Protein AF-A0A962D726-F1 (afdb_monomer)

Structure (mmCIF, N/CA/C/O backbone):
data_AF-A0A962D726-F1
#
_entry.id   AF-A0A962D726-F1
#
loop_
_atom_site.group_PDB
_atom_site.id
_atom_site.type_symbol
_atom_site.label_atom_id
_atom_site.label_alt_id
_atom_site.label_comp_id
_atom_site.label_asym_id
_atom_site.label_entity_id
_atom_site.label_seq_id
_atom_site.pdbx_PDB_ins_code
_atom_site.Cartn_x
_atom_site.Cartn_y
_atom_site.Cartn_z
_atom_site.occupancy
_atom_site.B_iso_or_equiv
_atom_site.auth_seq_id
_atom_site.auth_comp_id
_atom_site.auth_asym_id
_atom_site.auth_atom_id
_atom_site.pdbx_PDB_model_num
ATOM 1 N N . MET A 1 1 ? -28.526 16.053 9.836 1.00 39.69 1 MET A N 1
ATOM 2 C CA . MET A 1 1 ? -27.094 16.387 9.979 1.00 39.69 1 MET A CA 1
ATOM 3 C C . MET A 1 1 ? -26.374 15.656 8.864 1.00 39.69 1 MET A C 1
ATOM 5 O O . MET A 1 1 ? -26.471 14.440 8.802 1.00 39.69 1 MET A O 1
ATOM 9 N N . ALA A 1 2 ? -25.841 16.401 7.898 1.00 32.34 2 ALA A N 1
ATOM 10 C CA . ALA A 1 2 ? -25.295 15.848 6.665 1.00 32.34 2 ALA A CA 1
ATOM 11 C C . ALA A 1 2 ? -23.917 15.231 6.938 1.00 32.34 2 ALA A C 1
ATOM 13 O O . ALA A 1 2 ? -22.981 15.945 7.283 1.00 32.34 2 ALA A O 1
ATOM 14 N N . SER A 1 3 ? -23.826 13.908 6.816 1.00 31.48 3 SER A N 1
ATOM 15 C CA . SER A 1 3 ? -22.562 13.178 6.779 1.00 31.48 3 SER A CA 1
ATOM 16 C C . SER A 1 3 ? -21.929 13.398 5.406 1.00 31.48 3 SER A C 1
ATOM 18 O O . SER A 1 3 ? -22.431 12.913 4.392 1.00 31.48 3 SER A O 1
ATOM 20 N N . SER A 1 4 ? -20.866 14.196 5.358 1.00 29.17 4 SER A N 1
ATOM 21 C CA . SER A 1 4 ? -19.990 14.279 4.197 1.00 29.17 4 SER A CA 1
ATOM 22 C C . SER A 1 4 ? -19.092 13.041 4.182 1.00 29.17 4 SER A C 1
ATOM 24 O O . SER A 1 4 ? -18.120 12.977 4.935 1.00 29.17 4 SER A O 1
ATOM 26 N N . ASN A 1 5 ? -19.418 12.073 3.323 1.00 36.38 5 ASN A N 1
ATOM 27 C CA . ASN A 1 5 ? -18.516 10.990 2.935 1.00 36.38 5 ASN A CA 1
ATOM 28 C C . ASN A 1 5 ? -17.284 11.590 2.246 1.00 36.38 5 ASN A C 1
ATOM 30 O O . ASN A 1 5 ? -17.283 11.822 1.038 1.00 36.38 5 ASN A O 1
ATOM 34 N N . ALA A 1 6 ? -16.231 11.851 3.015 1.00 32.69 6 ALA A N 1
ATOM 35 C CA . ALA A 1 6 ? -14.897 12.067 2.481 1.00 32.69 6 ALA A CA 1
ATOM 36 C C . ALA A 1 6 ? -14.263 10.693 2.245 1.00 32.69 6 ALA A C 1
ATOM 38 O O . ALA A 1 6 ? -13.385 10.265 2.988 1.00 32.69 6 ALA A O 1
ATOM 39 N N . GLY A 1 7 ? -14.736 9.985 1.214 1.00 31.14 7 GLY A N 1
ATOM 40 C CA . GLY A 1 7 ? -13.926 8.936 0.612 1.00 31.14 7 GLY A CA 1
ATOM 41 C C . GLY A 1 7 ? -12.629 9.606 0.183 1.00 31.14 7 GLY A C 1
ATOM 42 O O . GLY A 1 7 ? -12.658 10.484 -0.685 1.00 31.14 7 GLY A O 1
ATOM 43 N N . LEU A 1 8 ? -11.525 9.271 0.850 1.00 33.16 8 LEU A N 1
ATOM 44 C CA . LEU A 1 8 ? -10.186 9.739 0.513 1.00 33.16 8 LEU A CA 1
ATOM 45 C C . LEU A 1 8 ? -9.806 9.152 -0.848 1.00 33.16 8 LEU A C 1
ATOM 47 O O . LEU A 1 8 ? -9.056 8.192 -0.982 1.00 33.16 8 LEU A O 1
ATOM 51 N N . THR A 1 9 ? -10.388 9.745 -1.883 1.00 33.31 9 THR A N 1
ATOM 52 C CA . THR A 1 9 ? -10.051 9.518 -3.275 1.00 33.31 9 THR A CA 1
ATOM 53 C C . THR A 1 9 ? -8.753 10.282 -3.480 1.00 33.31 9 THR A C 1
ATOM 55 O O . THR A 1 9 ? -8.756 11.434 -3.908 1.00 33.31 9 THR A O 1
ATOM 58 N N . TYR A 1 10 ? -7.631 9.679 -3.082 1.00 39.19 10 TYR A N 1
ATOM 59 C CA . TYR A 1 10 ? -6.300 10.183 -3.404 1.00 39.19 10 TYR A CA 1
ATOM 60 C C . TYR A 1 10 ? -6.065 9.970 -4.902 1.00 39.19 10 TYR A C 1
ATOM 62 O O . TYR A 1 10 ? -5.364 9.059 -5.337 1.00 39.19 10 TYR A O 1
ATOM 70 N N . ALA A 1 11 ? -6.722 10.800 -5.709 1.00 31.67 11 ALA A N 1
ATOM 71 C CA . ALA A 1 11 ? -6.490 10.899 -7.134 1.00 31.67 11 ALA A CA 1
ATOM 72 C C . ALA A 1 11 ? -5.111 11.538 -7.338 1.00 31.67 11 ALA A C 1
ATOM 74 O O . ALA A 1 11 ? -4.969 12.759 -7.372 1.00 31.67 11 ALA A O 1
ATOM 75 N N . LEU A 1 12 ? -4.079 10.700 -7.440 1.00 42.34 12 LEU A N 1
ATOM 76 C CA . LEU A 1 12 ? -2.808 11.117 -8.021 1.00 42.34 12 LEU A CA 1
ATOM 77 C C . LEU A 1 12 ? -3.092 11.601 -9.458 1.00 42.34 12 LEU A C 1
ATOM 79 O O . LEU A 1 12 ? -3.741 10.876 -10.219 1.00 42.34 12 LEU A O 1
ATOM 83 N N . PRO A 1 13 ? -2.668 12.816 -9.847 1.00 38.84 13 PRO A N 1
ATOM 84 C CA . PRO A 1 13 ? -2.899 13.335 -11.188 1.00 38.84 13 PRO A CA 1
ATOM 85 C C . PRO A 1 13 ? -2.003 12.586 -12.182 1.00 38.84 13 PRO A C 1
ATOM 87 O O . PRO A 1 13 ? -0.838 12.918 -12.383 1.00 38.84 13 PRO A O 1
ATOM 90 N N . TRP A 1 14 ? -2.545 11.538 -12.798 1.00 50.75 14 TRP A N 1
ATOM 91 C CA . TRP A 1 14 ? -1.906 10.824 -13.899 1.00 50.75 14 TRP A CA 1
ATOM 92 C C . TRP A 1 14 ? -1.949 11.679 -15.167 1.00 50.75 14 TRP A C 1
ATOM 94 O O . TRP A 1 14 ? -3.021 11.859 -15.737 1.00 50.75 14 TRP A O 1
ATOM 104 N N . LEU A 1 15 ? -0.800 12.174 -15.636 1.00 40.38 15 LEU A N 1
ATOM 105 C CA . LEU A 1 15 ? -0.608 12.601 -17.029 1.00 40.38 15 LEU A CA 1
ATOM 106 C C . LEU A 1 15 ? 0.888 12.680 -17.367 1.00 40.38 15 LEU A C 1
ATOM 108 O O . LEU A 1 15 ? 1.505 13.738 -17.315 1.00 40.38 15 LEU A O 1
ATOM 112 N N . LEU A 1 16 ? 1.466 11.547 -17.763 1.00 41.88 16 LEU A N 1
ATOM 113 C CA . LEU A 1 16 ? 2.656 11.525 -18.613 1.00 41.88 16 LEU A CA 1
ATOM 114 C C . LEU A 1 16 ? 2.417 10.493 -19.715 1.00 41.88 16 LEU A C 1
ATOM 116 O O . LEU A 1 16 ? 2.560 9.289 -19.512 1.00 41.88 16 LEU A O 1
ATOM 120 N N . ALA A 1 17 ? 1.980 10.992 -20.872 1.00 37.97 17 ALA A N 1
ATOM 121 C CA . ALA A 1 17 ? 1.912 10.226 -22.105 1.00 37.97 17 ALA A CA 1
ATOM 122 C C . ALA A 1 17 ? 3.341 9.891 -22.557 1.00 37.97 17 ALA A C 1
ATOM 124 O O . ALA A 1 17 ? 4.163 10.790 -22.737 1.00 37.97 17 ALA A O 1
ATOM 125 N N . LEU A 1 18 ? 3.642 8.603 -22.721 1.00 42.31 18 LEU A N 1
ATOM 126 C CA . LEU A 1 18 ? 4.922 8.142 -23.256 1.00 42.31 18 LEU A CA 1
ATOM 127 C C . LEU A 1 18 ? 4.986 8.442 -24.769 1.00 42.31 18 LEU A C 1
ATOM 129 O O . LEU A 1 18 ? 4.067 8.050 -25.493 1.00 42.31 18 LEU A O 1
ATOM 133 N N . PRO A 1 19 ? 6.036 9.110 -25.281 1.00 37.47 19 PRO A N 1
ATOM 134 C CA . PRO A 1 19 ? 6.225 9.281 -26.717 1.00 37.47 19 PRO A CA 1
ATOM 135 C C . PRO A 1 19 ? 6.689 7.961 -27.352 1.00 37.47 19 PRO A C 1
ATOM 137 O O . PRO A 1 19 ? 7.705 7.389 -26.965 1.00 37.47 19 PRO A O 1
ATOM 140 N N . GLY A 1 20 ? 5.927 7.472 -28.333 1.00 35.91 20 GLY A N 1
ATOM 141 C CA . GLY A 1 20 ? 6.221 6.238 -29.060 1.00 35.91 20 GLY A CA 1
ATOM 142 C C . GLY A 1 20 ? 7.354 6.402 -30.077 1.00 35.91 20 GLY A C 1
ATOM 143 O O . GLY A 1 20 ? 7.307 7.290 -30.927 1.00 35.91 20 GL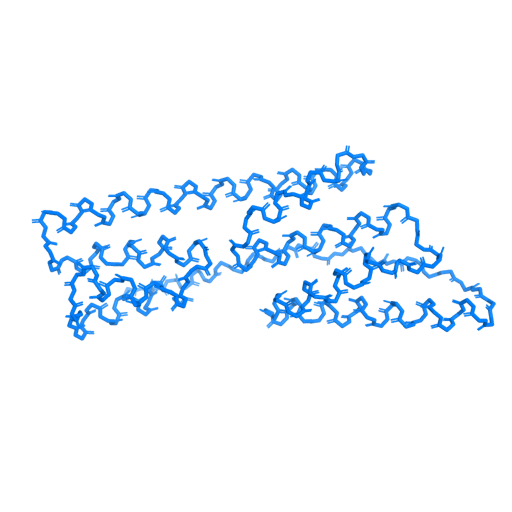Y A O 1
ATOM 144 N N . ALA A 1 21 ? 8.340 5.504 -30.029 1.00 38.03 21 ALA A N 1
ATOM 145 C CA . ALA A 1 21 ? 9.338 5.313 -31.079 1.00 38.03 21 ALA A CA 1
ATOM 146 C C . ALA A 1 21 ? 9.202 3.898 -31.670 1.00 38.03 21 ALA A C 1
ATOM 148 O O . ALA A 1 21 ? 9.127 2.911 -30.942 1.00 38.03 21 ALA A O 1
ATOM 149 N N . VAL A 1 22 ? 9.139 3.813 -33.000 1.00 39.09 22 VAL A N 1
ATOM 150 C CA . VAL A 1 22 ? 8.895 2.588 -33.781 1.00 39.09 22 VAL A CA 1
ATOM 151 C C . VAL A 1 22 ? 10.228 1.982 -34.231 1.00 39.09 22 VAL A C 1
ATOM 153 O O . VAL A 1 22 ? 10.951 2.644 -34.971 1.00 39.09 22 VAL A O 1
ATOM 156 N N . PHE A 1 23 ? 10.529 0.723 -33.875 1.00 36.03 23 PHE A N 1
ATOM 157 C CA . PHE A 1 23 ? 11.684 -0.017 -34.420 1.00 36.03 23 PHE A CA 1
ATOM 158 C C . PHE A 1 23 ? 11.460 -1.541 -34.540 1.00 36.03 23 PHE A C 1
ATOM 160 O O . PHE A 1 23 ? 11.277 -2.210 -33.534 1.00 36.03 23 PHE A O 1
ATOM 167 N N . GLY A 1 24 ? 11.562 -2.068 -35.774 1.00 35.28 24 GLY A N 1
ATOM 168 C CA . GLY A 1 24 ? 12.162 -3.361 -36.182 1.00 35.28 24 GLY A CA 1
ATOM 169 C C . GLY A 1 24 ? 11.700 -4.714 -35.596 1.00 35.28 24 GLY A C 1
ATOM 170 O O . GLY A 1 24 ? 12.214 -5.152 -34.573 1.00 35.28 24 GLY A O 1
ATOM 171 N N . GLY A 1 25 ? 10.842 -5.435 -36.336 1.00 39.94 25 GLY A N 1
ATOM 172 C CA . GLY A 1 25 ? 10.712 -6.909 -36.382 1.00 39.94 25 GLY A CA 1
ATOM 173 C C . GLY A 1 25 ? 10.486 -7.663 -35.067 1.00 39.94 25 GLY A C 1
ATOM 174 O O . GLY A 1 25 ? 9.351 -7.795 -34.624 1.00 39.94 25 GLY A O 1
ATOM 175 N N . ASP A 1 26 ? 11.562 -8.171 -34.463 1.00 44.53 26 ASP A N 1
ATOM 176 C CA . ASP A 1 26 ? 11.516 -8.941 -33.208 1.00 44.53 26 ASP A CA 1
ATOM 177 C C . ASP A 1 26 ? 11.548 -8.049 -31.956 1.00 44.53 26 ASP A C 1
ATOM 179 O O . ASP A 1 26 ? 11.013 -8.411 -30.911 1.00 44.53 26 ASP A O 1
ATOM 183 N N . VAL A 1 27 ? 12.096 -6.836 -32.068 1.00 48.91 27 VAL A N 1
ATOM 184 C CA . VAL A 1 27 ? 12.110 -5.839 -30.982 1.00 48.91 27 VAL A CA 1
ATOM 185 C C . VAL A 1 27 ? 10.719 -5.215 -30.805 1.00 48.91 27 VAL A C 1
ATOM 187 O O . VAL A 1 27 ? 10.333 -4.828 -29.700 1.00 48.91 27 VAL A O 1
ATOM 190 N N . VAL A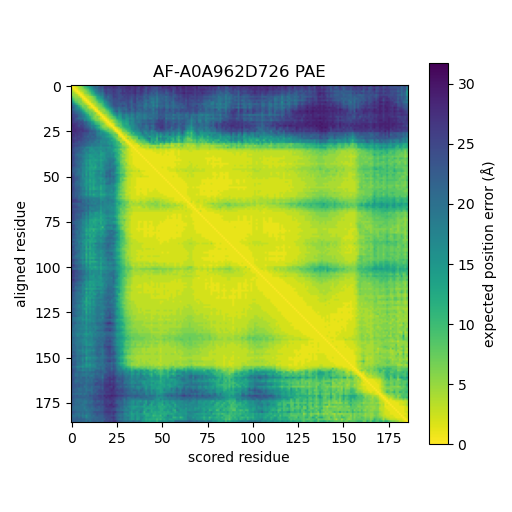 1 28 ? 9.925 -5.188 -31.884 1.00 53.38 28 VAL A N 1
ATOM 191 C CA . VAL A 1 28 ? 8.529 -4.728 -31.862 1.00 53.38 28 VAL A CA 1
ATOM 192 C C . VAL A 1 28 ? 7.662 -5.664 -31.023 1.00 53.38 28 VAL A C 1
ATOM 194 O O . VAL A 1 28 ? 6.855 -5.182 -30.238 1.00 53.38 28 VAL A O 1
ATOM 197 N N . ALA A 1 29 ? 7.831 -6.986 -31.142 1.00 56.38 29 ALA A N 1
ATOM 198 C CA . ALA A 1 29 ? 6.990 -7.949 -30.430 1.00 56.38 29 ALA A CA 1
ATOM 199 C C . ALA A 1 29 ? 7.174 -7.854 -28.905 1.00 56.38 29 ALA A C 1
ATOM 201 O O . ALA A 1 29 ? 6.192 -7.738 -28.170 1.00 56.38 29 ALA A O 1
ATOM 202 N N . THR A 1 30 ? 8.424 -7.815 -28.433 1.00 59.00 30 THR A N 1
ATOM 203 C CA . THR A 1 30 ? 8.733 -7.687 -26.999 1.00 59.00 30 THR A CA 1
ATOM 204 C C . THR A 1 30 ? 8.367 -6.300 -26.460 1.00 59.00 30 THR A C 1
ATOM 206 O O . THR A 1 30 ? 7.848 -6.182 -25.351 1.00 59.00 30 THR A O 1
ATOM 209 N N . GLY A 1 31 ? 8.561 -5.240 -27.257 1.00 61.03 31 GLY A N 1
ATOM 210 C CA . GLY A 1 31 ? 8.150 -3.878 -26.899 1.00 61.03 31 GLY A CA 1
ATOM 211 C C . GLY A 1 31 ? 6.630 -3.707 -26.782 1.00 61.03 31 GLY A C 1
ATOM 212 O O . GLY A 1 31 ? 6.153 -3.041 -25.859 1.00 61.03 31 GLY A O 1
ATOM 213 N N . LEU A 1 32 ? 5.855 -4.339 -27.670 1.00 68.12 32 LEU A N 1
ATOM 214 C CA . LEU A 1 32 ? 4.389 -4.333 -27.619 1.00 68.12 32 LEU A CA 1
ATOM 215 C C . LEU A 1 32 ? 3.859 -5.123 -26.416 1.00 68.12 32 LEU A C 1
ATOM 217 O O . LEU A 1 32 ? 3.040 -4.594 -25.669 1.00 68.12 32 LEU A O 1
ATOM 221 N N . ALA A 1 33 ? 4.383 -6.328 -26.163 1.00 76.00 33 ALA A N 1
ATOM 222 C CA . ALA A 1 33 ? 3.963 -7.154 -25.026 1.00 76.00 33 ALA A CA 1
ATOM 223 C C . ALA A 1 33 ? 4.216 -6.467 -23.670 1.00 76.00 33 ALA A C 1
ATOM 225 O O . ALA A 1 33 ? 3.378 -6.515 -22.763 1.00 76.00 33 ALA A O 1
ATOM 226 N N . ALA A 1 34 ? 5.346 -5.772 -23.538 1.00 83.06 34 ALA A N 1
ATOM 227 C CA . ALA A 1 34 ? 5.649 -4.989 -22.348 1.00 83.06 34 ALA A CA 1
ATOM 228 C C . ALA A 1 34 ? 4.720 -3.782 -22.172 1.00 83.06 34 ALA A C 1
ATOM 230 O O . ALA A 1 34 ? 4.294 -3.481 -21.058 1.00 83.06 34 ALA A O 1
ATOM 231 N N . SER A 1 35 ? 4.386 -3.110 -23.276 1.00 85.50 35 SER A N 1
ATOM 232 C CA . SER A 1 35 ? 3.465 -1.969 -23.272 1.00 85.50 35 SER A CA 1
ATOM 233 C C . SER A 1 35 ? 2.048 -2.397 -22.879 1.00 85.50 35 SER A C 1
ATOM 235 O O . SER A 1 35 ? 1.398 -1.716 -22.087 1.00 85.50 35 SER A O 1
ATOM 237 N N . ASP A 1 36 ? 1.593 -3.556 -23.359 1.00 89.25 36 ASP A N 1
ATOM 238 C CA . ASP A 1 36 ? 0.313 -4.148 -22.961 1.00 89.25 36 ASP A CA 1
ATOM 239 C C . ASP A 1 36 ? 0.292 -4.559 -21.488 1.00 89.25 36 ASP A C 1
ATOM 241 O O . ASP A 1 36 ? -0.688 -4.299 -20.789 1.00 89.25 36 ASP A O 1
AT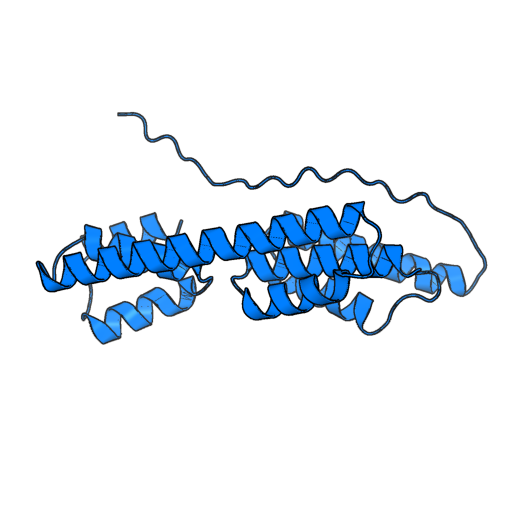OM 245 N N . THR A 1 37 ? 1.382 -5.152 -20.993 1.00 92.50 37 THR A N 1
ATOM 246 C CA . THR A 1 37 ? 1.500 -5.534 -19.578 1.00 9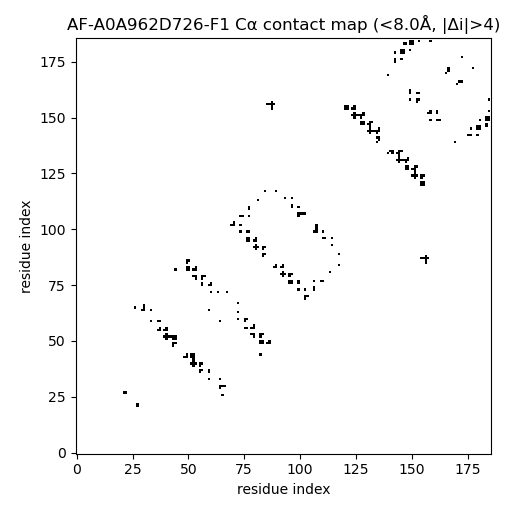2.50 37 THR A CA 1
ATOM 247 C C . THR A 1 37 ? 1.484 -4.304 -18.672 1.00 92.50 37 THR A C 1
ATOM 249 O O . THR A 1 37 ? 0.803 -4.307 -17.647 1.00 92.50 37 THR A O 1
ATOM 252 N N . LEU A 1 38 ? 2.181 -3.232 -19.061 1.00 93.31 38 LEU A N 1
ATOM 253 C CA . LEU A 1 38 ? 2.180 -1.970 -18.324 1.00 93.31 38 LEU A CA 1
ATOM 254 C C . LEU A 1 38 ? 0.781 -1.338 -18.301 1.00 93.31 38 LEU A C 1
ATOM 256 O O . LEU A 1 38 ? 0.308 -0.944 -17.238 1.00 93.31 38 LEU A O 1
ATOM 260 N N . ARG A 1 39 ? 0.086 -1.311 -19.444 1.00 94.50 39 ARG A N 1
ATOM 261 C CA . ARG A 1 39 ? -1.297 -0.820 -19.527 1.00 94.50 39 ARG A CA 1
ATOM 262 C C . ARG A 1 39 ? -2.248 -1.635 -18.646 1.00 94.50 39 ARG A C 1
ATOM 264 O O . ARG A 1 39 ? -3.056 -1.055 -17.929 1.00 94.50 39 ARG A O 1
ATOM 271 N N . LEU A 1 40 ? -2.142 -2.964 -18.668 1.00 95.06 40 LEU A N 1
ATOM 272 C CA . LEU A 1 40 ? -2.941 -3.834 -17.805 1.00 95.06 40 LEU A CA 1
ATOM 273 C C . LEU A 1 40 ? -2.670 -3.552 -16.320 1.00 95.06 40 LEU A C 1
ATOM 275 O O . LEU A 1 40 ? -3.609 -3.486 -15.528 1.00 95.06 40 LEU A O 1
ATOM 279 N N . ALA A 1 41 ? -1.406 -3.368 -15.934 1.00 95.50 41 ALA A N 1
ATOM 280 C CA . ALA A 1 41 ? -1.040 -3.027 -14.562 1.00 95.50 41 ALA A CA 1
ATOM 281 C C . ALA A 1 41 ? -1.652 -1.684 -14.123 1.00 95.50 41 ALA A C 1
ATOM 283 O O . ALA A 1 41 ? -2.201 -1.588 -13.021 1.00 95.50 41 ALA A O 1
ATOM 284 N N . ASP A 1 42 ? -1.634 -0.682 -15.004 1.00 94.81 42 ASP A N 1
ATOM 285 C CA . ASP A 1 42 ? -2.257 0.623 -14.770 1.00 94.81 42 ASP A CA 1
ATOM 286 C C . ASP A 1 42 ? -3.779 0.503 -14.591 1.00 94.81 42 ASP A C 1
ATOM 288 O O . ASP A 1 42 ? -4.337 1.048 -13.638 1.00 94.81 42 ASP A O 1
ATOM 292 N N . GLU A 1 43 ? -4.453 -0.261 -15.456 1.00 96.06 43 GLU A N 1
ATOM 293 C CA . GLU A 1 43 ? -5.896 -0.527 -15.372 1.00 96.06 43 GLU A CA 1
ATOM 294 C C . GLU A 1 43 ? -6.264 -1.257 -14.073 1.00 96.06 43 GLU A C 1
ATOM 296 O O . GLU A 1 43 ? -7.215 -0.882 -13.380 1.00 96.06 43 GLU A O 1
ATOM 301 N N . LEU A 1 44 ? -5.481 -2.270 -13.694 1.00 95.56 44 LEU A N 1
ATOM 302 C CA . LEU A 1 44 ? -5.654 -2.983 -12.431 1.00 95.56 44 LEU A CA 1
ATOM 303 C C . LEU A 1 44 ? -5.493 -2.034 -11.242 1.00 95.56 44 LEU A C 1
ATOM 305 O O . LEU A 1 44 ? -6.335 -2.048 -10.343 1.00 95.56 44 LEU A O 1
ATOM 309 N N . SER A 1 45 ? -4.476 -1.172 -11.257 1.00 93.75 45 SER A N 1
ATOM 310 C CA . SER A 1 45 ? -4.254 -0.183 -10.202 1.00 93.75 45 SER A CA 1
ATOM 311 C C . SER A 1 45 ? -5.405 0.819 -10.111 1.00 93.75 45 SER A C 1
ATOM 313 O O . SER A 1 45 ? -5.894 1.085 -9.016 1.00 93.75 45 SER A O 1
ATOM 315 N N . ALA A 1 46 ? -5.885 1.332 -11.246 1.00 92.69 46 ALA A N 1
ATOM 316 C CA . ALA A 1 46 ? -7.023 2.251 -11.300 1.00 92.69 46 ALA A CA 1
ATOM 317 C C . ALA A 1 46 ? -8.328 1.604 -10.803 1.00 92.69 46 ALA A C 1
ATOM 319 O O . ALA A 1 46 ? -9.175 2.282 -10.229 1.00 92.69 46 ALA A O 1
ATOM 320 N N . SER A 1 47 ? -8.474 0.285 -10.971 1.00 93.38 47 SER A N 1
ATOM 321 C CA . SER A 1 47 ? -9.605 -0.491 -10.443 1.00 93.38 47 SER A CA 1
ATOM 322 C C . SER A 1 47 ? -9.476 -0.886 -8.962 1.00 93.38 47 SER A C 1
ATOM 324 O O . SER A 1 47 ? -10.303 -1.646 -8.461 1.00 93.38 47 SER A O 1
ATOM 326 N N . GLY A 1 48 ? -8.430 -0.432 -8.262 1.00 90.69 48 GLY A N 1
ATOM 327 C CA . GLY A 1 48 ? -8.167 -0.785 -6.861 1.00 90.69 48 GLY A CA 1
ATOM 328 C C . GLY A 1 48 ? -7.554 -2.177 -6.656 1.00 90.69 48 GLY A C 1
ATOM 329 O O . GLY A 1 48 ? -7.334 -2.610 -5.527 1.00 90.69 48 GLY A O 1
ATOM 330 N N . ARG A 1 49 ? -7.230 -2.909 -7.732 1.00 93.25 49 ARG A N 1
ATOM 331 C CA . ARG A 1 49 ? -6.615 -4.251 -7.683 1.00 93.25 49 ARG A CA 1
ATOM 332 C C . ARG A 1 49 ? -5.097 -4.152 -7.514 1.00 93.25 49 ARG A C 1
ATOM 334 O O . ARG A 1 49 ? -4.331 -4.732 -8.286 1.00 93.25 49 ARG A O 1
ATOM 341 N N . HIS A 1 50 ? -4.665 -3.432 -6.481 1.00 93.31 50 HIS A N 1
ATOM 342 C CA . HIS A 1 50 ? -3.269 -3.048 -6.263 1.00 93.31 50 HIS A CA 1
ATOM 343 C C . HIS A 1 50 ? -2.307 -4.237 -6.144 1.00 93.31 50 HIS A C 1
ATOM 345 O O . HIS A 1 50 ? -1.200 -4.161 -6.668 1.00 93.31 50 HIS A O 1
ATOM 351 N N . GLY A 1 51 ? -2.730 -5.361 -5.554 1.00 93.94 51 GLY A N 1
ATOM 352 C CA . GLY A 1 51 ? -1.890 -6.566 -5.480 1.00 93.94 51 GLY A CA 1
ATOM 353 C C . GLY A 1 51 ? -1.584 -7.189 -6.840 1.00 93.94 51 GLY A C 1
ATOM 354 O O . GLY A 1 51 ? -0.463 -7.619 -7.095 1.00 93.94 51 GLY A O 1
ATOM 355 N N . GLN A 1 52 ? -2.552 -7.170 -7.757 1.00 96.00 52 GLN A N 1
ATOM 356 C CA . GLN A 1 52 ? -2.348 -7.693 -9.110 1.00 96.00 52 GLN A CA 1
ATOM 357 C C . GLN A 1 52 ? -1.532 -6.718 -9.957 1.00 96.00 52 GLN A C 1
ATOM 359 O O . GLN A 1 52 ? -0.624 -7.138 -10.667 1.00 96.00 52 GLN A O 1
ATOM 364 N N . ALA A 1 53 ? -1.799 -5.415 -9.827 1.00 96.62 53 ALA A N 1
ATOM 365 C CA . ALA A 1 53 ? -0.983 -4.381 -10.454 1.00 96.62 53 ALA A CA 1
ATOM 366 C C . ALA A 1 53 ? 0.489 -4.481 -10.016 1.00 96.62 53 ALA A C 1
ATOM 368 O O . ALA A 1 53 ? 1.379 -4.523 -10.862 1.00 96.62 53 ALA A O 1
ATOM 369 N N . ALA A 1 54 ? 0.743 -4.610 -8.708 1.00 96.44 54 ALA A N 1
ATOM 370 C CA . ALA A 1 54 ? 2.082 -4.783 -8.151 1.00 96.44 54 ALA A CA 1
ATOM 371 C C . ALA A 1 54 ? 2.799 -6.012 -8.729 1.00 96.44 54 ALA A C 1
ATOM 373 O O . ALA A 1 54 ? 3.966 -5.906 -9.095 1.00 96.44 54 ALA A O 1
ATOM 374 N N . ALA A 1 55 ? 2.102 -7.143 -8.879 1.00 97.00 55 ALA A N 1
ATOM 375 C CA . ALA A 1 55 ? 2.673 -8.340 -9.494 1.00 97.00 55 ALA A CA 1
ATOM 376 C C . ALA A 1 55 ? 3.103 -8.101 -10.954 1.00 97.00 55 ALA A C 1
ATOM 378 O O . ALA A 1 55 ? 4.193 -8.514 -11.346 1.00 97.00 55 ALA A O 1
ATOM 379 N N . HIS A 1 56 ? 2.297 -7.385 -11.745 1.00 96.81 56 HIS A N 1
ATOM 380 C CA . HIS A 1 56 ? 2.657 -7.041 -13.124 1.00 96.81 56 HIS A CA 1
ATOM 381 C C . HIS A 1 56 ? 3.816 -6.038 -13.207 1.00 96.81 56 HIS A C 1
ATOM 383 O O . HIS A 1 56 ? 4.716 -6.229 -14.023 1.00 96.81 56 HIS A O 1
ATOM 389 N N . TYR A 1 57 ? 3.843 -5.004 -12.358 1.00 97.44 57 TYR A N 1
ATOM 390 C CA . TYR A 1 57 ? 4.982 -4.079 -12.309 1.00 97.44 57 TYR A CA 1
ATOM 391 C C . TYR A 1 57 ? 6.273 -4.784 -11.886 1.00 97.44 57 TYR A C 1
ATOM 393 O O . TYR A 1 57 ? 7.325 -4.501 -12.452 1.00 97.44 57 TYR A O 1
ATOM 401 N N . GLN A 1 58 ? 6.203 -5.706 -10.921 1.00 97.62 58 GLN A N 1
ATOM 402 C CA . GLN A 1 58 ? 7.360 -6.490 -10.494 1.00 97.62 58 GLN A CA 1
ATOM 403 C C . GLN A 1 58 ? 7.865 -7.386 -11.629 1.00 97.62 58 GLN A C 1
ATOM 405 O O . GLN A 1 58 ? 9.051 -7.347 -11.930 1.00 97.62 58 GLN A O 1
ATOM 410 N N . ALA A 1 59 ? 6.976 -8.102 -12.324 1.00 95.88 59 ALA A N 1
ATOM 411 C CA . ALA A 1 59 ? 7.357 -8.941 -13.462 1.00 95.88 59 ALA A CA 1
ATOM 412 C C . ALA A 1 59 ? 8.071 -8.141 -14.568 1.00 95.88 59 ALA A C 1
ATOM 414 O O . ALA A 1 59 ? 9.065 -8.600 -15.123 1.00 95.88 59 ALA A O 1
ATOM 415 N N . LEU A 1 60 ? 7.610 -6.914 -14.837 1.00 95.12 60 LEU A N 1
ATOM 416 C CA . LEU A 1 60 ? 8.256 -5.995 -15.779 1.00 95.12 60 LEU A CA 1
ATOM 417 C C . LEU A 1 60 ? 9.641 -5.510 -15.319 1.00 95.12 60 LEU A C 1
ATOM 419 O O . LEU A 1 60 ? 10.456 -5.114 -16.147 1.00 95.12 60 LEU A O 1
ATOM 423 N N . LEU A 1 61 ? 9.903 -5.480 -14.012 1.00 94.81 61 LEU A N 1
ATOM 424 C CA . LEU A 1 61 ? 11.204 -5.104 -13.453 1.00 94.81 61 LEU A CA 1
ATOM 425 C C . LEU A 1 61 ? 12.157 -6.297 -13.320 1.00 94.81 61 LEU A C 1
ATOM 427 O O . LEU A 1 61 ? 13.370 -6.088 -13.344 1.00 94.81 61 LEU A O 1
ATOM 431 N N . ASP A 1 62 ? 11.619 -7.508 -13.180 1.00 95.19 62 ASP A N 1
ATOM 432 C CA . ASP A 1 62 ? 12.386 -8.754 -13.125 1.00 95.19 62 ASP A CA 1
ATOM 433 C C . ASP A 1 62 ? 12.911 -9.154 -14.512 1.00 95.19 62 ASP A C 1
ATOM 435 O O . ASP A 1 62 ? 14.038 -9.638 -14.621 1.00 95.19 62 ASP A O 1
ATOM 439 N N . ASP A 1 63 ? 12.133 -8.891 -15.568 1.00 93.81 63 ASP A N 1
ATOM 440 C CA . ASP A 1 63 ? 12.542 -9.050 -16.969 1.00 93.81 63 ASP A CA 1
ATOM 441 C C . ASP A 1 63 ? 12.310 -7.749 -17.765 1.00 93.81 63 ASP A C 1
ATOM 443 O O . ASP A 1 63 ? 11.322 -7.619 -18.497 1.00 93.81 63 ASP A O 1
ATOM 447 N N . PRO A 1 64 ? 13.184 -6.732 -17.597 1.00 90.75 64 PRO A N 1
ATOM 448 C CA . PRO A 1 64 ? 13.018 -5.450 -18.261 1.00 90.75 64 PRO A CA 1
ATOM 449 C C . PRO A 1 64 ? 13.106 -5.588 -19.785 1.00 90.75 64 PRO A C 1
ATOM 451 O O . PRO A 1 64 ? 14.096 -6.110 -20.308 1.00 90.75 64 PRO A O 1
ATOM 454 N N . PRO A 1 65 ? 12.139 -5.034 -20.530 1.00 90.25 65 PRO A N 1
ATOM 455 C CA . PRO A 1 65 ? 12.217 -4.953 -21.980 1.00 90.25 65 PRO A CA 1
ATOM 456 C C . PRO A 1 65 ? 13.504 -4.260 -22.421 1.00 90.25 65 PRO A C 1
ATOM 458 O O . PRO A 1 65 ? 13.895 -3.237 -21.864 1.00 90.25 65 PRO A O 1
ATOM 461 N N . THR A 1 66 ? 14.134 -4.764 -23.482 1.00 88.31 66 THR A N 1
ATOM 462 C CA . THR A 1 66 ? 15.449 -4.285 -23.949 1.00 88.31 66 THR A CA 1
ATOM 463 C C . THR A 1 66 ? 15.485 -2.785 -24.263 1.00 88.31 66 THR A C 1
ATOM 465 O O . THR A 1 66 ? 16.535 -2.158 -24.168 1.00 88.31 66 TH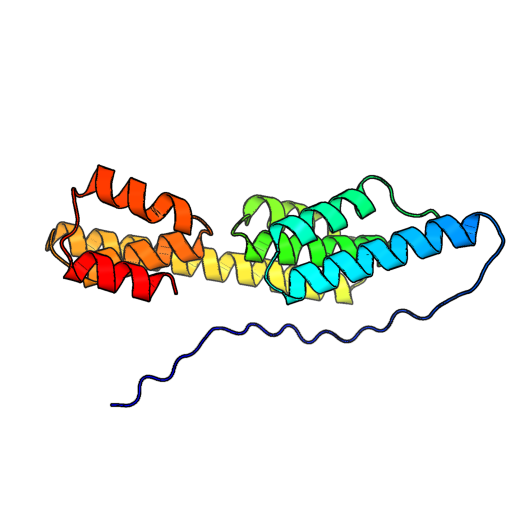R A O 1
ATOM 468 N N . LEU A 1 67 ? 14.343 -2.204 -24.642 1.00 87.62 67 LEU A N 1
ATOM 469 C CA . LEU A 1 67 ? 14.214 -0.782 -24.966 1.00 87.62 67 LEU A CA 1
ATOM 470 C C . LEU A 1 67 ? 14.014 0.122 -23.740 1.00 87.62 67 LEU A C 1
ATOM 472 O O . LEU A 1 67 ? 13.986 1.340 -23.896 1.00 87.62 67 LEU A O 1
ATOM 476 N N . TRP A 1 68 ? 13.837 -0.437 -22.542 1.00 90.00 68 TRP A N 1
ATOM 477 C CA . TRP A 1 68 ? 13.635 0.360 -21.339 1.00 90.00 68 TRP A CA 1
ATOM 478 C C . TRP A 1 68 ? 14.948 0.937 -20.841 1.00 90.00 68 TRP A C 1
ATOM 480 O O . TRP A 1 68 ? 15.860 0.220 -20.424 1.00 90.00 68 TRP A O 1
ATOM 490 N N . ASP A 1 69 ? 15.006 2.260 -20.815 1.00 91.00 69 ASP A N 1
ATOM 491 C CA . ASP A 1 69 ? 16.074 2.981 -20.152 1.00 91.00 69 ASP A CA 1
ATOM 492 C C . ASP A 1 69 ? 15.862 3.035 -18.625 1.00 91.00 69 ASP A C 1
ATOM 494 O O . ASP A 1 69 ? 14.866 2.561 -18.062 1.00 91.00 69 ASP A O 1
ATOM 498 N N . GLY A 1 70 ? 16.832 3.625 -17.923 1.00 90.69 70 GLY A N 1
ATOM 499 C CA . GLY A 1 70 ? 16.746 3.798 -16.473 1.00 90.69 70 GLY A CA 1
ATOM 500 C C . GLY A 1 70 ? 15.557 4.660 -16.037 1.00 90.69 70 GLY A C 1
ATOM 501 O O . GLY A 1 70 ? 15.035 4.457 -14.940 1.00 90.69 70 GLY A O 1
ATOM 502 N N . TRP A 1 71 ? 15.096 5.580 -16.892 1.00 92.38 71 TRP A N 1
ATOM 503 C CA . TRP A 1 71 ? 13.943 6.433 -16.612 1.00 92.38 71 TRP A CA 1
ATOM 504 C C . TRP A 1 71 ? 12.644 5.616 -16.610 1.00 92.38 71 TRP A C 1
ATOM 506 O O . TRP A 1 71 ? 11.871 5.708 -15.654 1.00 92.38 71 TRP A O 1
ATOM 516 N N . MET A 1 72 ? 12.429 4.747 -17.605 1.00 93.06 72 MET A N 1
ATOM 517 C CA . MET A 1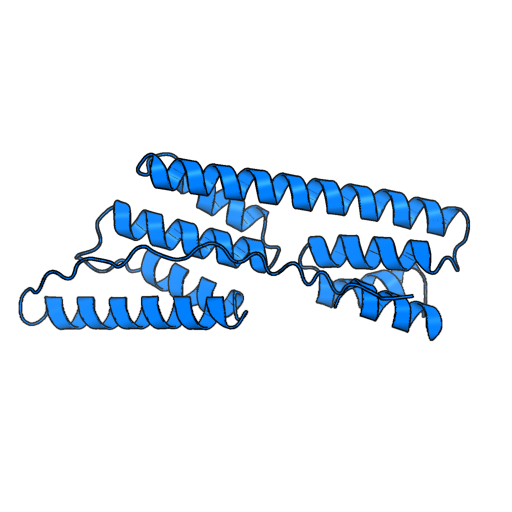 72 ? 11.251 3.872 -17.674 1.00 93.06 72 MET A CA 1
ATOM 518 C C . MET A 1 72 ? 11.212 2.888 -16.503 1.00 93.06 72 MET A C 1
ATOM 520 O O . MET A 1 72 ? 10.178 2.739 -15.852 1.00 93.06 72 MET A O 1
ATOM 524 N N . GLN A 1 73 ? 12.347 2.274 -16.161 1.00 94.62 73 GLN A N 1
ATOM 525 C CA . GLN A 1 73 ? 12.415 1.395 -14.991 1.00 94.62 73 GLN A CA 1
ATOM 526 C C . GLN A 1 73 ? 12.116 2.153 -13.689 1.00 94.62 73 GLN A C 1
ATOM 528 O O . GLN A 1 73 ? 11.432 1.631 -12.809 1.00 94.62 73 GLN A O 1
ATOM 533 N N . ALA A 1 74 ? 12.601 3.391 -13.550 1.00 95.69 74 ALA A N 1
ATOM 534 C CA . ALA A 1 74 ? 12.322 4.224 -12.384 1.00 95.69 74 ALA A CA 1
ATOM 535 C C . ALA A 1 74 ? 10.833 4.609 -12.283 1.00 95.69 74 ALA A C 1
ATOM 537 O O . ALA A 1 74 ? 10.263 4.548 -11.194 1.00 95.69 74 ALA A O 1
ATOM 538 N N . GLN A 1 75 ? 10.176 4.916 -13.405 1.00 95.62 75 GLN A N 1
ATOM 539 C CA . GLN A 1 75 ? 8.724 5.128 -13.459 1.00 95.62 75 GLN A CA 1
ATOM 540 C C . GLN A 1 75 ? 7.954 3.894 -12.975 1.00 95.62 75 GLN A C 1
ATOM 542 O O . GLN A 1 75 ? 7.047 4.005 -12.153 1.00 95.62 75 GLN A O 1
ATOM 547 N N . VAL A 1 76 ? 8.329 2.703 -13.441 1.00 96.38 76 VAL A N 1
ATOM 548 C CA . VAL 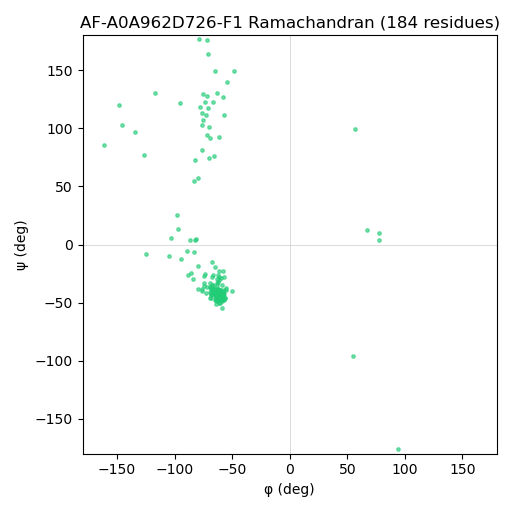A 1 76 ? 7.651 1.455 -13.059 1.00 96.38 76 VAL A CA 1
ATOM 549 C C . VAL A 1 76 ? 7.882 1.123 -11.584 1.00 96.38 76 VAL A C 1
ATOM 551 O O . VAL A 1 76 ? 6.938 0.754 -10.889 1.00 96.38 76 VAL A O 1
ATOM 554 N N . ARG A 1 77 ? 9.091 1.354 -11.054 1.00 97.62 77 ARG A N 1
ATOM 555 C CA . ARG A 1 77 ? 9.373 1.248 -9.610 1.00 97.62 77 ARG A CA 1
ATOM 556 C C . ARG A 1 77 ? 8.519 2.209 -8.780 1.00 97.62 77 ARG A C 1
ATOM 558 O O . ARG A 1 77 ? 8.032 1.817 -7.723 1.00 97.62 77 ARG A O 1
ATOM 565 N N . LEU A 1 78 ? 8.290 3.436 -9.252 1.00 97.19 78 LEU A N 1
ATOM 566 C CA . LEU A 1 78 ? 7.413 4.390 -8.568 1.00 97.19 78 LEU A CA 1
ATOM 567 C C . LEU A 1 78 ? 5.956 3.889 -8.518 1.00 97.19 78 LEU A C 1
ATOM 569 O O . LEU A 1 78 ? 5.316 3.956 -7.467 1.00 97.19 78 LEU A O 1
ATOM 573 N N . ARG A 1 79 ? 5.444 3.327 -9.622 1.00 97.62 79 ARG A N 1
ATOM 574 C CA . ARG A 1 79 ? 4.090 2.736 -9.692 1.00 97.62 79 ARG A CA 1
ATOM 575 C C . ARG A 1 79 ? 3.946 1.495 -8.811 1.00 97.62 79 ARG A C 1
ATOM 577 O O . ARG A 1 79 ? 2.925 1.329 -8.139 1.00 97.62 79 ARG A O 1
ATOM 584 N N . LEU A 1 80 ? 4.987 0.663 -8.756 1.00 97.75 80 LEU A N 1
ATOM 585 C CA . LEU A 1 80 ? 5.073 -0.468 -7.836 1.00 97.75 80 LEU A CA 1
ATOM 586 C C . LEU A 1 80 ? 5.012 0.002 -6.377 1.00 97.75 80 LEU A C 1
ATOM 588 O O . LEU A 1 80 ? 4.177 -0.492 -5.624 1.00 97.75 80 LEU A O 1
ATOM 592 N N . ALA A 1 81 ? 5.826 0.992 -5.997 1.00 97.38 81 ALA A N 1
ATOM 593 C CA . ALA A 1 81 ? 5.826 1.542 -4.641 1.00 97.38 81 ALA A CA 1
ATOM 594 C C . ALA A 1 81 ? 4.460 2.126 -4.248 1.00 97.38 81 ALA A C 1
ATOM 596 O O . ALA A 1 81 ? 3.989 1.899 -3.136 1.00 97.38 81 ALA A O 1
ATOM 597 N N . SER A 1 82 ? 3.789 2.826 -5.167 1.00 96.00 82 SER A N 1
ATOM 598 C CA . SER A 1 82 ? 2.426 3.327 -4.951 1.00 96.00 82 SER A CA 1
ATOM 599 C C . SER A 1 82 ? 1.417 2.187 -4.749 1.00 96.00 82 SER A C 1
ATOM 601 O O . SER A 1 82 ? 0.596 2.245 -3.835 1.00 96.00 82 SER A O 1
ATOM 603 N N . SER A 1 83 ? 1.520 1.110 -5.532 1.00 95.75 83 SER A N 1
ATOM 604 C CA . SER A 1 83 ? 0.656 -0.070 -5.377 1.00 95.75 83 SER A CA 1
ATOM 605 C C . SER A 1 83 ? 0.923 -0.824 -4.071 1.00 95.75 83 SER A C 1
ATOM 607 O O . SER A 1 83 ? -0.006 -1.360 -3.475 1.00 95.75 83 SER A O 1
ATOM 609 N N . GLN A 1 84 ? 2.173 -0.877 -3.609 1.00 95.25 84 GLN A N 1
ATOM 610 C CA . GLN A 1 84 ? 2.544 -1.457 -2.313 1.00 95.25 84 GLN A CA 1
ATOM 611 C C . GLN A 1 84 ? 2.018 -0.603 -1.153 1.00 95.25 84 GLN A C 1
ATOM 613 O O . GLN A 1 84 ? 1.428 -1.139 -0.220 1.00 95.25 84 GLN A O 1
ATOM 618 N N . LEU A 1 85 ? 2.146 0.726 -1.244 1.00 93.62 85 LEU A N 1
ATOM 619 C CA . LEU A 1 85 ? 1.567 1.662 -0.278 1.00 93.62 85 LEU A CA 1
ATOM 620 C C . LEU A 1 85 ? 0.049 1.468 -0.150 1.00 93.62 85 LEU A C 1
ATOM 622 O O . LEU A 1 85 ? -0.453 1.364 0.964 1.00 93.62 85 LEU A O 1
ATOM 626 N N . ALA A 1 86 ? -0.670 1.346 -1.269 1.00 90.69 86 ALA A N 1
ATOM 627 C CA . ALA A 1 86 ? -2.117 1.121 -1.269 1.00 90.69 86 ALA A CA 1
ATOM 628 C C . ALA A 1 86 ? -2.538 -0.234 -0.663 1.00 90.69 86 ALA A C 1
ATOM 630 O O . ALA A 1 86 ? -3.684 -0.399 -0.257 1.00 90.69 86 ALA A O 1
ATOM 631 N N . GLN A 1 87 ? -1.619 -1.200 -0.580 1.00 90.00 87 GLN A N 1
ATOM 632 C CA . GLN A 1 87 ? -1.830 -2.483 0.101 1.00 90.00 87 GLN A CA 1
ATOM 633 C C . GLN A 1 87 ? -1.454 -2.445 1.591 1.00 90.00 87 GLN A C 1
ATOM 635 O O . GLN A 1 87 ? -1.662 -3.432 2.289 1.00 90.00 87 GLN A O 1
ATOM 640 N N . GLY A 1 88 ? -0.892 -1.338 2.087 1.00 90.19 88 GLY A N 1
ATOM 641 C CA . GLY A 1 88 ? -0.324 -1.250 3.437 1.00 90.19 88 GLY A CA 1
ATOM 642 C C . GLY A 1 88 ? 1.052 -1.9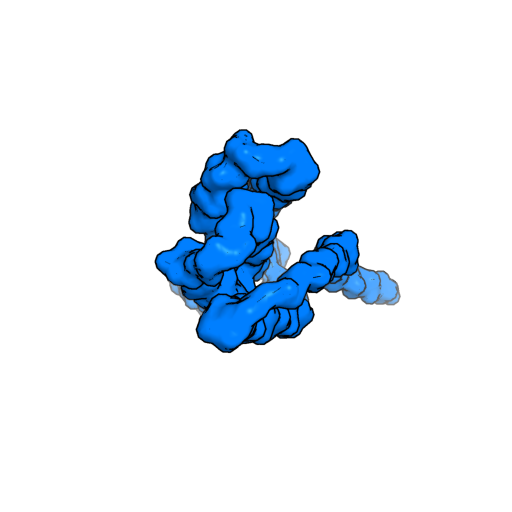07 3.587 1.00 90.19 88 GLY A C 1
ATOM 643 O O . GLY A 1 88 ? 1.570 -2.021 4.695 1.00 90.19 88 GLY A O 1
ATOM 644 N N . GLU A 1 89 ? 1.690 -2.302 2.482 1.00 92.31 89 GLU A N 1
ATOM 645 C CA . GLU A 1 89 ? 3.013 -2.939 2.453 1.00 92.31 89 GLU A CA 1
ATOM 646 C C . GLU A 1 89 ? 4.134 -1.889 2.592 1.00 92.31 89 GLU A C 1
ATOM 648 O O . GLU A 1 89 ? 5.005 -1.741 1.731 1.00 92.31 89 GLU A O 1
ATOM 653 N N . PHE A 1 90 ? 4.103 -1.107 3.676 1.00 93.44 90 PHE A N 1
ATOM 654 C CA . PHE A 1 90 ? 4.929 0.094 3.860 1.00 93.44 90 PHE A CA 1
ATOM 655 C C . PHE A 1 90 ? 6.431 -0.174 3.862 1.00 93.44 90 PHE A C 1
ATOM 657 O O . PHE A 1 90 ? 7.194 0.596 3.275 1.00 93.44 90 PHE A O 1
ATOM 664 N N . ALA A 1 91 ? 6.869 -1.270 4.483 1.00 93.56 91 ALA A N 1
ATOM 665 C CA . ALA A 1 91 ? 8.280 -1.648 4.503 1.00 93.56 91 ALA A CA 1
ATOM 666 C C . ALA A 1 91 ? 8.795 -1.941 3.084 1.00 93.56 91 ALA A C 1
ATOM 668 O O . ALA A 1 91 ? 9.844 -1.432 2.681 1.00 93.56 91 ALA A O 1
ATOM 669 N N . THR A 1 92 ? 8.016 -2.698 2.310 1.00 95.25 92 THR A N 1
ATOM 670 C CA . THR A 1 92 ? 8.322 -3.033 0.917 1.00 95.25 92 THR A CA 1
ATOM 671 C C . THR A 1 92 ? 8.322 -1.776 0.047 1.00 95.25 92 THR A C 1
ATOM 673 O O . THR A 1 92 ? 9.301 -1.524 -0.655 1.00 95.25 92 THR A O 1
ATOM 676 N N . ALA A 1 93 ? 7.297 -0.924 0.184 1.00 95.81 93 ALA A N 1
ATOM 677 C CA . ALA A 1 93 ? 7.207 0.355 -0.518 1.00 95.81 93 ALA A CA 1
ATOM 678 C C . ALA A 1 93 ? 8.429 1.245 -0.248 1.00 95.81 93 ALA A C 1
ATOM 680 O O . ALA A 1 93 ? 9.027 1.775 -1.183 1.00 95.81 93 ALA A O 1
ATOM 681 N N . ARG A 1 94 ? 8.865 1.372 1.014 1.00 96.25 94 ARG A N 1
ATOM 682 C CA . ARG A 1 94 ? 10.074 2.136 1.369 1.00 96.25 94 ARG A CA 1
ATOM 683 C C . ARG A 1 94 ? 11.329 1.578 0.706 1.00 96.25 94 ARG A C 1
ATOM 685 O O . ARG A 1 94 ? 12.118 2.368 0.189 1.00 96.25 94 ARG A O 1
ATOM 692 N N . GLY A 1 95 ? 11.495 0.255 0.686 1.00 96.56 95 GLY A N 1
ATOM 693 C CA . GLY A 1 95 ? 12.608 -0.398 -0.008 1.00 96.56 95 GLY A CA 1
ATOM 694 C C . GLY A 1 95 ? 12.628 -0.063 -1.503 1.00 96.56 95 GLY A C 1
ATOM 695 O O . GLY A 1 95 ? 13.663 0.340 -2.039 1.00 96.56 95 GLY A O 1
ATOM 696 N N . THR A 1 96 ? 11.469 -0.125 -2.163 1.00 96.62 96 THR A N 1
ATOM 697 C CA . THR A 1 96 ? 11.339 0.247 -3.577 1.00 96.62 96 THR A CA 1
ATOM 698 C C . THR A 1 96 ? 11.632 1.733 -3.805 1.00 96.62 96 THR A C 1
ATOM 700 O O . THR A 1 96 ? 12.404 2.064 -4.706 1.00 96.62 96 THR A O 1
ATOM 703 N N . LEU A 1 97 ? 11.117 2.639 -2.968 1.00 96.75 97 LEU A N 1
ATOM 704 C CA . LEU A 1 97 ? 11.397 4.080 -3.062 1.00 96.75 97 LEU A CA 1
ATOM 705 C C . LEU A 1 97 ? 12.879 4.411 -2.839 1.00 96.75 97 LEU A C 1
ATOM 707 O O . LEU A 1 97 ? 13.415 5.304 -3.491 1.00 96.75 97 LEU A O 1
ATOM 711 N N . GLN A 1 98 ? 13.570 3.678 -1.964 1.00 95.69 98 GLN A N 1
ATOM 712 C CA . GLN A 1 98 ? 14.999 3.875 -1.715 1.00 95.69 98 GLN A CA 1
ATOM 713 C C . GLN A 1 98 ? 15.847 3.608 -2.968 1.00 95.69 98 GLN A C 1
ATOM 715 O O . GLN A 1 98 ? 16.847 4.287 -3.196 1.00 95.69 98 GLN A O 1
ATOM 720 N N . SER A 1 99 ? 15.422 2.679 -3.829 1.00 94.00 99 SER A N 1
ATOM 721 C CA . SER A 1 99 ? 16.102 2.418 -5.103 1.00 94.00 99 SER A CA 1
ATOM 722 C C . SER A 1 99 ? 15.999 3.577 -6.111 1.00 94.00 99 SER A C 1
ATOM 724 O O . SER A 1 99 ? 16.776 3.634 -7.063 1.00 94.00 99 SER A O 1
ATOM 726 N N . LEU A 1 100 ? 15.091 4.538 -5.889 1.00 94.75 100 LEU A N 1
ATOM 727 C CA . LEU A 1 100 ? 14.887 5.712 -6.747 1.00 94.75 100 LEU A CA 1
ATOM 728 C C . LEU A 1 100 ? 15.799 6.899 -6.401 1.00 94.75 100 LEU A C 1
ATOM 730 O O . LEU A 1 100 ? 15.697 7.945 -7.033 1.00 94.75 100 LEU A O 1
ATOM 734 N N . GLN A 1 101 ? 16.731 6.760 -5.452 1.00 90.81 101 GLN A N 1
ATOM 735 C CA . GLN A 1 101 ? 17.651 7.845 -5.068 1.00 90.81 101 GLN A CA 1
ATOM 736 C C . GLN A 1 101 ? 18.561 8.334 -6.203 1.00 90.81 101 GLN A C 1
ATOM 738 O O . GLN A 1 101 ? 19.060 9.451 -6.140 1.00 90.81 101 GLN A O 1
ATOM 743 N N . GLN A 1 102 ? 18.791 7.502 -7.221 1.00 89.88 102 GLN A N 1
ATOM 744 C CA . GLN A 1 102 ? 19.589 7.847 -8.404 1.00 89.88 102 GLN A CA 1
ATOM 745 C C . GLN A 1 102 ? 18.715 8.155 -9.631 1.00 89.88 102 GLN A C 1
ATOM 747 O O . GLN A 1 102 ? 19.231 8.323 -10.734 1.00 89.88 102 GLN A O 1
ATOM 752 N N . ALA A 1 103 ? 17.389 8.199 -9.465 1.00 93.00 103 ALA A N 1
ATOM 753 C CA . ALA A 1 103 ? 16.467 8.534 -10.542 1.00 93.00 103 ALA A CA 1
ATOM 754 C C . ALA A 1 103 ? 16.558 10.033 -10.901 1.00 93.00 103 ALA A C 1
ATOM 756 O O . ALA A 1 103 ? 17.079 10.825 -10.116 1.00 93.00 103 ALA A O 1
ATOM 757 N N . PRO A 1 104 ? 16.036 10.449 -12.063 1.00 93.00 104 PRO A N 1
ATOM 758 C CA . PRO A 1 104 ? 15.803 11.853 -12.399 1.00 93.00 104 PRO A CA 1
ATOM 759 C C . PRO A 1 104 ? 15.079 12.624 -11.287 1.00 93.00 104 PRO A C 1
ATOM 761 O O . PRO A 1 104 ? 14.273 12.050 -10.551 1.00 93.00 104 PRO A O 1
ATOM 764 N N . ALA A 1 105 ? 15.363 13.924 -11.171 1.00 93.38 105 ALA A N 1
ATOM 765 C CA . ALA A 1 105 ? 14.909 14.757 -10.056 1.00 93.38 105 ALA A CA 1
ATOM 766 C C . ALA A 1 105 ? 13.385 14.721 -9.862 1.00 93.38 105 ALA A C 1
ATOM 768 O O . ALA A 1 105 ? 12.919 14.602 -8.730 1.00 93.38 105 ALA A O 1
ATOM 769 N N . GLU A 1 106 ? 12.613 14.714 -10.952 1.00 91.56 106 GLU A N 1
ATOM 770 C CA . GLU A 1 106 ? 11.150 14.665 -10.889 1.00 91.56 106 GLU A CA 1
ATOM 771 C C . GLU A 1 106 ? 10.651 13.370 -10.227 1.00 91.56 106 GLU A C 1
ATOM 773 O O . GLU A 1 106 ? 9.702 13.375 -9.442 1.00 91.56 106 GLU A O 1
ATOM 778 N N . LEU A 1 107 ? 11.321 12.248 -10.504 1.00 92.75 107 LEU A N 1
ATOM 779 C CA . LEU A 1 107 ? 10.999 10.955 -9.901 1.00 92.75 107 LEU A CA 1
ATOM 780 C C . LEU A 1 107 ? 11.449 10.876 -8.442 1.00 92.75 107 LEU A C 1
ATOM 782 O O . LEU A 1 107 ? 10.773 10.243 -7.630 1.00 92.75 107 LEU A O 1
ATOM 786 N N . GLN A 1 108 ? 12.552 11.536 -8.087 1.00 94.75 108 GLN A N 1
ATOM 787 C CA . GLN A 1 108 ? 12.986 11.647 -6.694 1.00 94.75 108 GLN A CA 1
ATOM 788 C C . GLN A 1 108 ? 12.006 12.471 -5.855 1.00 94.75 108 GLN A C 1
ATOM 790 O O . GLN A 1 108 ? 11.741 12.111 -4.709 1.00 94.75 108 GLN A O 1
ATOM 795 N N . ASP A 1 109 ? 11.468 13.564 -6.405 1.00 93.56 109 ASP A N 1
ATOM 796 C CA . ASP A 1 109 ? 10.443 14.376 -5.743 1.00 93.56 109 ASP A CA 1
ATOM 797 C C . ASP A 1 109 ? 9.183 13.546 -5.475 1.00 93.56 109 ASP A C 1
ATOM 799 O O . ASP A 1 109 ? 8.700 13.509 -4.340 1.00 93.56 109 ASP A O 1
ATOM 803 N N . ALA A 1 110 ? 8.703 12.805 -6.480 1.00 94.25 110 ALA A N 1
ATOM 804 C CA . ALA A 1 110 ? 7.565 11.903 -6.319 1.00 94.25 110 ALA A CA 1
ATOM 805 C C . ALA A 1 110 ? 7.844 10.793 -5.288 1.00 94.25 110 ALA A C 1
ATOM 807 O O . ALA A 1 110 ? 6.995 10.492 -4.447 1.00 94.25 110 ALA A O 1
ATOM 808 N N . ALA A 1 111 ? 9.051 10.220 -5.297 1.00 95.25 111 ALA A N 1
ATOM 809 C CA . ALA A 1 111 ? 9.444 9.205 -4.329 1.00 95.25 111 ALA A CA 1
ATOM 810 C C . ALA A 1 111 ? 9.505 9.756 -2.894 1.00 95.25 111 ALA A C 1
ATOM 812 O O . ALA A 1 111 ? 9.054 9.095 -1.957 1.00 95.25 111 ALA A O 1
ATOM 813 N N . ARG A 1 112 ? 10.013 10.983 -2.712 1.00 95.88 112 ARG A N 1
ATOM 814 C CA . ARG A 1 112 ? 10.018 11.681 -1.417 1.00 95.88 112 ARG A CA 1
ATOM 815 C C . ARG A 1 112 ? 8.604 11.977 -0.925 1.00 95.88 112 ARG A C 1
ATOM 817 O O . ARG A 1 112 ? 8.337 11.774 0.257 1.00 95.88 112 ARG A O 1
ATOM 824 N N . ALA A 1 113 ? 7.704 12.396 -1.814 1.00 95.75 113 ALA A N 1
ATOM 825 C CA . ALA A 1 113 ? 6.303 12.626 -1.470 1.00 95.75 113 ALA A CA 1
ATOM 826 C C . ALA A 1 113 ? 5.627 11.340 -0.962 1.00 95.75 113 ALA A C 1
ATOM 828 O O . ALA A 1 113 ? 5.038 11.349 0.118 1.00 95.75 113 ALA A O 1
ATOM 829 N N . LEU A 1 114 ? 5.796 10.214 -1.668 1.00 94.81 114 LEU A N 1
ATOM 830 C CA . LEU A 1 114 ? 5.282 8.916 -1.211 1.00 94.81 114 LEU A CA 1
ATOM 831 C C . LEU A 1 114 ? 5.919 8.473 0.113 1.00 94.81 114 LEU A C 1
ATOM 833 O O . LEU A 1 114 ? 5.231 7.942 0.980 1.00 94.81 114 LEU A O 1
ATOM 837 N N . HIS A 1 115 ? 7.217 8.714 0.310 1.00 94.81 115 HIS A N 1
ATOM 838 C CA . HIS A 1 115 ? 7.883 8.382 1.570 1.00 94.81 115 HIS A CA 1
ATOM 839 C C . HIS A 1 115 ? 7.321 9.185 2.757 1.00 94.81 115 HIS A C 1
ATOM 841 O O . HIS A 1 115 ? 7.108 8.613 3.827 1.00 94.81 115 HIS A O 1
ATOM 847 N N . SER A 1 116 ? 7.043 10.481 2.561 1.00 95.62 116 SER A N 1
ATOM 848 C CA . SER A 1 116 ? 6.371 11.331 3.559 1.00 95.62 116 SER A CA 1
ATOM 849 C C . SER A 1 116 ? 4.979 10.800 3.885 1.00 95.62 116 SER A C 1
ATOM 851 O O . SER A 1 116 ? 4.652 10.618 5.055 1.00 95.62 116 SER A O 1
ATOM 853 N N . GLN A 1 117 ? 4.201 10.455 2.854 1.00 94.88 117 GLN A N 1
ATOM 854 C CA . GLN A 1 117 ? 2.856 9.907 3.015 1.00 94.88 117 GLN A CA 1
ATOM 855 C C . GLN A 1 117 ? 2.851 8.616 3.847 1.00 94.88 117 GLN A C 1
ATOM 857 O O . GLN A 1 117 ? 1.999 8.456 4.717 1.00 94.88 117 GLN A O 1
ATOM 862 N N . ILE A 1 118 ? 3.822 7.716 3.642 1.00 94.31 118 ILE A N 1
ATOM 863 C CA . ILE A 1 118 ? 3.971 6.518 4.486 1.00 94.31 118 ILE A CA 1
ATOM 864 C C . ILE A 1 118 ? 4.172 6.918 5.956 1.00 94.31 118 ILE A C 1
ATOM 866 O O . ILE A 1 118 ? 3.549 6.338 6.839 1.00 94.31 118 ILE A O 1
ATOM 870 N N . GLY A 1 119 ? 5.028 7.908 6.231 1.00 94.69 119 GLY A N 1
ATOM 871 C CA . GLY A 1 119 ? 5.261 8.392 7.595 1.00 94.69 119 GLY A CA 1
ATOM 872 C C . GLY A 1 119 ? 4.014 8.999 8.247 1.00 94.69 119 GLY A C 1
ATOM 873 O O . GLY A 1 119 ? 3.758 8.756 9.425 1.00 94.69 119 GLY A O 1
ATOM 874 N N . GLU A 1 120 ? 3.215 9.744 7.484 1.00 95.31 120 GLU A N 1
ATOM 875 C CA . GLU A 1 120 ? 1.939 10.302 7.948 1.00 95.31 120 GLU A CA 1
ATOM 876 C C . GLU A 1 120 ? 0.937 9.199 8.306 1.00 95.31 120 GLU A C 1
ATOM 878 O O . GLU A 1 120 ? 0.374 9.223 9.401 1.00 95.31 120 GLU A O 1
ATOM 883 N N . ILE A 1 121 ? 0.782 8.192 7.439 1.00 91.88 121 ILE A N 1
ATOM 884 C CA . ILE A 1 121 ? -0.112 7.051 7.678 1.00 91.88 121 ILE A CA 1
ATOM 885 C C . ILE A 1 121 ? 0.335 6.246 8.906 1.00 91.88 121 ILE A C 1
ATOM 887 O O . ILE A 1 121 ? -0.490 5.907 9.754 1.00 91.88 121 ILE A O 1
ATOM 891 N N . GLU A 1 122 ? 1.635 5.961 9.044 1.00 92.75 122 GLU A N 1
ATOM 892 C CA . GLU A 1 122 ? 2.177 5.254 10.213 1.00 92.75 122 GLU A CA 1
ATOM 893 C C . GLU A 1 122 ? 1.942 6.037 11.514 1.00 92.75 122 GLU A C 1
ATOM 895 O O . GLU A 1 122 ? 1.555 5.454 12.530 1.00 92.75 122 GLU A O 1
ATOM 900 N N . SER A 1 123 ? 2.144 7.358 11.481 1.00 95.62 123 SER A N 1
ATOM 901 C CA . SER A 1 123 ? 1.899 8.246 12.620 1.00 95.62 123 SER A CA 1
ATOM 902 C C . SER A 1 123 ? 0.420 8.261 13.017 1.00 95.62 123 SER A C 1
ATOM 904 O O . SER A 1 123 ? 0.085 8.084 14.192 1.00 95.62 123 SER A O 1
ATOM 906 N N . GLU A 1 124 ? -0.480 8.396 12.039 1.00 94.56 124 GLU A N 1
ATOM 907 C CA . GLU A 1 124 ? -1.927 8.367 12.260 1.00 94.56 124 GLU A CA 1
ATOM 908 C C . GLU A 1 124 ? -2.383 7.016 12.827 1.00 94.56 124 GLU A C 1
ATOM 910 O O . GLU A 1 124 ? -3.145 6.975 13.797 1.00 94.56 124 GLU A O 1
ATOM 915 N N . ALA A 1 125 ? -1.874 5.908 12.282 1.00 91.69 125 ALA A N 1
ATOM 916 C CA . ALA A 1 125 ? -2.172 4.569 12.773 1.00 91.69 125 ALA A CA 1
ATOM 917 C C . ALA A 1 125 ? -1.713 4.387 14.227 1.00 91.69 125 ALA A C 1
ATOM 919 O O . ALA A 1 125 ? -2.472 3.883 15.056 1.00 91.69 125 ALA A O 1
ATOM 920 N N . ALA A 1 126 ? -0.502 4.841 14.568 1.00 92.88 126 ALA A N 1
ATOM 921 C CA . ALA A 1 126 ? 0.021 4.775 15.930 1.00 92.88 126 ALA A CA 1
ATOM 922 C C . ALA A 1 126 ? -0.813 5.617 16.911 1.00 92.88 126 ALA A C 1
ATOM 924 O O . ALA A 1 126 ? -1.106 5.172 18.026 1.00 92.88 126 ALA A O 1
ATOM 925 N N . GLN A 1 127 ? -1.239 6.813 16.494 1.00 96.25 127 GLN A N 1
ATOM 926 C CA . GLN A 1 127 ? -2.109 7.668 17.296 1.00 96.25 127 GLN A CA 1
ATOM 927 C C . GLN A 1 127 ? -3.473 7.012 17.526 1.00 96.25 127 GLN A C 1
ATOM 929 O O . GLN A 1 127 ? -3.904 6.902 18.675 1.00 96.25 127 GLN A O 1
ATOM 934 N N . ALA A 1 128 ? -4.129 6.543 16.462 1.00 93.31 128 ALA A N 1
ATOM 935 C CA . ALA A 1 128 ? -5.416 5.861 16.546 1.00 93.31 128 ALA A CA 1
ATOM 936 C C . ALA A 1 128 ? -5.324 4.618 17.446 1.00 93.31 128 ALA A C 1
ATOM 938 O O . ALA A 1 128 ? -6.168 4.418 18.319 1.00 93.31 128 ALA A O 1
ATOM 939 N N . GLN A 1 129 ? -4.247 3.838 17.334 1.00 92.62 129 GLN A N 1
ATOM 940 C CA . GLN A 1 129 ? -4.026 2.678 18.191 1.00 92.62 129 GLN A CA 1
ATOM 941 C C . GLN A 1 129 ? -3.880 3.069 19.668 1.00 92.62 129 GLN A C 1
ATOM 943 O O . GLN A 1 129 ? -4.529 2.479 20.532 1.00 92.62 129 GLN A O 1
ATOM 948 N N . SER A 1 130 ? -3.043 4.065 19.966 1.00 94.50 130 SER A N 1
ATOM 949 C CA . SER A 1 130 ? -2.817 4.548 21.334 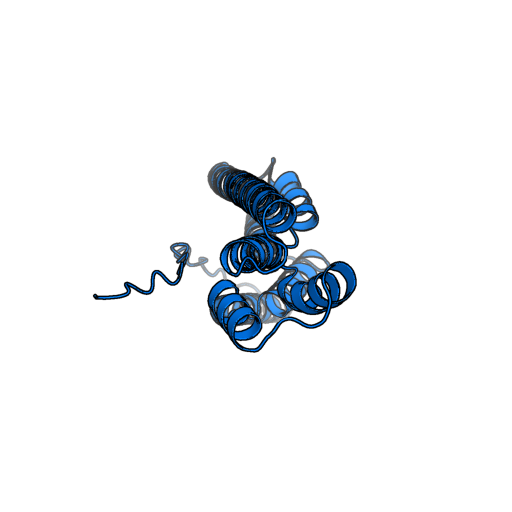1.00 94.50 130 SER A CA 1
ATOM 950 C C . SER A 1 130 ? -4.118 5.025 21.984 1.00 94.50 130 SER A C 1
ATOM 952 O O . SER A 1 130 ? -4.457 4.616 23.098 1.00 94.50 130 SER A O 1
ATOM 954 N N . VAL A 1 131 ? -4.883 5.831 21.246 1.00 95.75 131 VAL A N 1
ATOM 955 C CA . VAL A 1 131 ? -6.171 6.380 21.671 1.00 95.75 131 VAL A CA 1
ATOM 956 C C . VAL A 1 131 ? -7.209 5.274 21.889 1.00 95.75 131 VAL A C 1
ATOM 958 O O . VAL A 1 131 ? -7.866 5.249 22.931 1.00 95.75 131 VAL A O 1
ATOM 961 N N . GLY A 1 132 ? -7.316 4.328 20.952 1.00 91.06 132 GLY A N 1
ATOM 962 C CA . GLY A 1 132 ? -8.239 3.199 21.054 1.00 91.06 132 GLY A CA 1
ATOM 963 C C . GLY A 1 132 ? -7.958 2.327 22.278 1.00 91.06 132 GLY A C 1
ATOM 964 O O . GLY A 1 132 ? -8.862 2.060 23.070 1.00 91.06 132 GLY A O 1
ATOM 965 N N . LEU A 1 133 ? -6.688 1.966 22.500 1.00 90.25 133 LEU A N 1
ATOM 966 C CA . LEU A 1 133 ? -6.273 1.193 23.676 1.00 90.25 133 LEU A CA 1
ATOM 967 C C . LEU A 1 133 ? -6.507 1.945 24.989 1.00 90.25 133 LEU A C 1
ATOM 969 O O . LEU A 1 133 ? -6.880 1.328 25.984 1.00 90.25 133 LEU A O 1
ATOM 973 N N . ALA A 1 134 ? -6.264 3.257 25.029 1.00 93.44 134 ALA A N 1
ATOM 974 C CA . ALA A 1 134 ? -6.534 4.056 26.221 1.00 93.44 134 ALA A CA 1
ATOM 975 C C . ALA A 1 134 ? -8.029 4.049 26.575 1.00 93.44 134 ALA A C 1
ATOM 977 O O . ALA A 1 134 ? -8.364 3.873 27.745 1.00 93.44 134 ALA A O 1
ATOM 978 N N . SER A 1 135 ? -8.906 4.161 25.572 1.00 93.81 135 SER A N 1
ATOM 979 C CA . SER A 1 135 ? -10.356 4.087 25.769 1.00 93.81 135 SER A CA 1
ATOM 980 C C . SER A 1 135 ? -10.789 2.733 26.316 1.00 93.81 135 SER A C 1
ATOM 982 O O . SER A 1 135 ? -11.492 2.684 27.316 1.00 93.81 135 SER A O 1
ATOM 984 N N . LEU A 1 136 ? -10.300 1.638 25.726 1.00 87.38 136 LEU A N 1
ATOM 985 C CA . LEU A 1 136 ? -10.674 0.279 26.136 1.00 87.38 136 LEU A CA 1
ATOM 986 C C . LEU A 1 136 ? -10.167 -0.100 27.530 1.00 87.38 136 LEU A C 1
ATOM 988 O O . LEU A 1 136 ? -10.782 -0.904 28.220 1.00 87.38 136 LEU A O 1
ATOM 992 N N . ARG A 1 137 ? -9.050 0.487 27.979 1.00 88.94 137 ARG A N 1
ATOM 993 C CA . ARG A 1 137 ? -8.591 0.321 29.367 1.00 88.94 137 ARG A CA 1
ATOM 994 C C . ARG A 1 137 ? -9.498 1.026 30.371 1.00 88.94 137 ARG A C 1
ATOM 996 O O . ARG A 1 137 ? -9.594 0.567 31.504 1.00 88.94 137 ARG A O 1
ATOM 1003 N N . ALA A 1 138 ? -10.082 2.159 29.986 1.00 93.56 138 ALA A N 1
ATOM 1004 C CA . ALA A 1 138 ? -10.998 2.909 30.837 1.00 93.56 138 ALA A CA 1
ATOM 1005 C C . ALA A 1 138 ? -12.405 2.295 30.829 1.00 93.56 138 ALA A C 1
ATOM 1007 O O . ALA A 1 138 ? -13.055 2.243 31.870 1.00 93.56 138 ALA A O 1
ATOM 1008 N N . ASP A 1 139 ? -12.841 1.826 29.663 1.00 91.25 139 ASP A N 1
ATOM 1009 C CA . ASP A 1 139 ? -14.140 1.219 29.414 1.00 91.25 139 ASP A CA 1
ATOM 1010 C C . ASP A 1 139 ? -13.991 0.104 28.358 1.00 91.25 139 ASP A C 1
ATOM 1012 O O . ASP A 1 139 ? -13.866 0.408 27.164 1.00 91.25 139 ASP A O 1
ATOM 1016 N N . PRO A 1 140 ? -13.982 -1.178 28.773 1.00 86.62 140 PRO A N 1
ATOM 1017 C CA . PRO A 1 140 ? -13.858 -2.318 27.863 1.00 86.62 140 PRO A CA 1
ATOM 1018 C C . PRO A 1 140 ? -14.947 -2.390 26.787 1.00 86.62 140 PRO A C 1
ATOM 1020 O O . PRO A 1 140 ? -14.699 -2.964 25.726 1.00 86.62 140 PRO A O 1
ATOM 1023 N N . ASP A 1 141 ? -16.102 -1.760 27.024 1.00 85.56 141 ASP A N 1
ATOM 1024 C CA . ASP A 1 141 ? -17.241 -1.760 26.105 1.00 85.56 141 ASP A CA 1
ATOM 1025 C C . ASP A 1 141 ? -17.288 -0.497 25.220 1.00 85.56 141 ASP A C 1
ATOM 1027 O O . ASP A 1 141 ? -18.268 -0.201 24.532 1.00 85.56 141 ASP A O 1
ATOM 1031 N N . SER A 1 142 ? -16.193 0.268 25.187 1.00 86.19 142 SER A N 1
ATOM 1032 C CA . SER A 1 142 ? -16.121 1.527 24.456 1.00 86.19 142 SER A CA 1
ATOM 1033 C C . SER A 1 142 ? -16.116 1.330 22.936 1.00 86.19 142 SER A C 1
ATOM 1035 O O . SER A 1 142 ? -15.068 1.111 22.320 1.00 86.19 142 SER A O 1
ATOM 1037 N N . VAL A 1 143 ? -17.272 1.544 22.296 1.00 87.56 143 VAL A N 1
ATOM 1038 C CA . VAL A 1 143 ? -17.439 1.565 20.825 1.00 87.56 143 VAL A CA 1
ATOM 1039 C C . VAL A 1 143 ? -16.410 2.476 20.141 1.00 87.56 143 VAL A C 1
ATOM 1041 O O . VAL A 1 143 ? -15.839 2.137 19.104 1.00 87.56 143 VAL A O 1
ATOM 1044 N N . TRP A 1 144 ? -16.112 3.634 20.740 1.00 89.25 144 TRP A N 1
ATOM 1045 C CA . TRP A 1 144 ? -15.103 4.560 20.219 1.00 89.25 144 TRP A CA 1
ATOM 1046 C C . TRP A 1 144 ? -13.680 3.984 20.278 1.00 89.25 144 TRP A C 1
ATOM 1048 O O . TRP A 1 144 ? -12.881 4.222 19.367 1.00 89.25 144 TRP A O 1
ATOM 1058 N N . GLY A 1 145 ? -13.366 3.199 21.310 1.00 90.06 145 GLY A N 1
ATOM 1059 C CA . GLY A 1 145 ? -12.101 2.478 21.435 1.00 90.06 145 GLY A CA 1
ATOM 1060 C C . GLY A 1 145 ? -11.894 1.472 20.302 1.00 90.06 145 GLY A C 1
ATOM 1061 O O . GLY A 1 145 ? -10.881 1.534 19.599 1.00 90.06 145 GLY A O 1
ATOM 1062 N N . TYR A 1 146 ? -12.896 0.622 20.056 1.00 85.50 146 TYR A N 1
ATOM 1063 C CA . TYR A 1 146 ? -12.891 -0.329 18.938 1.00 85.50 146 TYR A CA 1
ATOM 1064 C C . TYR A 1 146 ? -12.794 0.365 17.581 1.00 85.50 146 TYR A C 1
ATOM 1066 O O . TYR A 1 146 ? -11.995 -0.046 16.743 1.00 85.50 146 TYR A O 1
ATOM 1074 N N . ARG A 1 147 ? -13.536 1.460 17.375 1.00 87.75 147 ARG A N 1
ATOM 1075 C CA . ARG A 1 147 ? -13.487 2.242 16.131 1.00 87.75 147 ARG A CA 1
ATOM 1076 C C . ARG A 1 147 ? -12.076 2.755 15.827 1.00 87.75 147 ARG A C 1
ATOM 1078 O O . ARG A 1 147 ? -11.618 2.672 14.689 1.00 87.75 147 ARG A O 1
ATOM 1085 N N . ASN A 1 148 ? -11.375 3.275 16.835 1.00 90.88 148 ASN A N 1
ATOM 1086 C CA . ASN A 1 148 ? -10.004 3.760 16.668 1.00 90.88 148 ASN A CA 1
ATOM 1087 C C . ASN A 1 148 ? -9.011 2.620 16.401 1.00 90.88 148 ASN A C 1
ATOM 1089 O O . ASN A 1 148 ? -8.131 2.775 15.557 1.00 90.88 148 ASN A O 1
ATOM 1093 N N . LEU A 1 149 ? -9.170 1.467 17.059 1.00 89.75 149 LEU A N 1
ATOM 1094 C CA . LEU A 1 149 ? -8.357 0.285 16.757 1.00 89.75 149 LEU A CA 1
ATOM 1095 C C . LEU A 1 149 ? -8.602 -0.242 15.341 1.00 89.75 149 LEU A C 1
ATOM 1097 O O . LEU A 1 149 ? -7.644 -0.526 14.624 1.00 89.75 149 LEU A O 1
ATOM 1101 N N . ALA A 1 150 ? -9.863 -0.330 14.918 1.00 86.75 150 ALA A N 1
ATOM 1102 C CA . ALA A 1 150 ? -10.228 -0.738 13.567 1.00 86.75 150 ALA A CA 1
ATOM 1103 C C . ALA A 1 150 ? -9.613 0.204 12.520 1.00 86.75 150 ALA A C 1
ATOM 1105 O O . ALA A 1 150 ? -8.977 -0.273 11.581 1.00 86.75 150 ALA A O 1
ATOM 1106 N N . ARG A 1 151 ? -9.692 1.528 12.734 1.00 89.38 151 ARG A N 1
ATOM 1107 C CA . ARG A 1 151 ? -9.021 2.529 11.886 1.00 89.38 151 ARG A CA 1
ATOM 1108 C C . ARG A 1 151 ? -7.507 2.327 11.847 1.00 89.38 151 ARG A C 1
ATOM 1110 O O . ARG A 1 151 ? -6.934 2.316 10.764 1.00 89.38 151 ARG A O 1
ATOM 1117 N N . ALA A 1 152 ? -6.855 2.152 12.997 1.00 90.94 152 ALA A N 1
ATOM 1118 C CA . ALA A 1 152 ? -5.410 1.930 13.055 1.00 90.94 152 ALA A CA 1
ATOM 1119 C C . ALA A 1 152 ? -4.984 0.697 12.243 1.00 90.94 152 ALA A C 1
ATOM 1121 O O . ALA A 1 152 ? -4.003 0.738 11.506 1.00 90.94 152 ALA A O 1
ATOM 1122 N N . LEU A 1 153 ? -5.750 -0.390 12.343 1.00 87.62 153 LEU A N 1
ATOM 1123 C CA . LEU A 1 153 ? -5.483 -1.633 11.622 1.00 87.62 153 LEU A CA 1
ATOM 1124 C C . LEU A 1 153 ? -5.775 -1.505 10.121 1.00 87.62 153 LEU A C 1
ATOM 1126 O O . LEU A 1 153 ? -5.025 -2.054 9.315 1.00 87.62 153 LEU A O 1
ATOM 1130 N N . ALA A 1 154 ? -6.817 -0.761 9.743 1.00 86.12 154 ALA A N 1
ATOM 1131 C CA . ALA A 1 154 ? -7.119 -0.447 8.349 1.00 86.12 154 ALA A CA 1
ATOM 1132 C C . ALA A 1 154 ? -6.001 0.387 7.706 1.00 86.12 154 ALA A C 1
ATOM 1134 O O . ALA A 1 154 ? -5.520 0.040 6.629 1.00 86.12 154 ALA A O 1
ATOM 1135 N N . LEU A 1 155 ? -5.514 1.418 8.405 1.00 88.12 155 LEU A N 1
ATOM 1136 C CA . LEU A 1 155 ? -4.371 2.227 7.972 1.00 88.12 155 LEU A CA 1
ATOM 1137 C C . LEU A 1 155 ? -3.098 1.395 7.805 1.00 88.12 155 LEU A C 1
ATOM 1139 O O . LEU A 1 155 ? -2.272 1.723 6.972 1.00 88.12 155 LEU A O 1
ATOM 1143 N N . GLN A 1 156 ? -2.936 0.304 8.553 1.00 85.44 156 GLN A N 1
ATOM 1144 C CA . GLN A 1 156 ? -1.802 -0.615 8.412 1.00 85.44 156 GLN A CA 1
ATOM 1145 C C . GLN A 1 156 ? -1.977 -1.645 7.279 1.00 85.44 156 GLN A C 1
ATOM 1147 O O . GLN A 1 156 ? -1.158 -2.551 7.167 1.00 85.44 156 GLN A O 1
ATOM 1152 N N . GLY A 1 157 ? -3.058 -1.583 6.488 1.00 81.75 157 GLY A N 1
ATOM 1153 C CA . GLY A 1 157 ? -3.402 -2.608 5.489 1.00 81.75 157 GLY A CA 1
ATOM 1154 C C . GLY A 1 157 ? -3.785 -3.960 6.095 1.00 81.75 157 GLY A C 1
ATOM 1155 O O . GLY A 1 157 ? -3.895 -4.968 5.401 1.00 81.75 157 GLY A O 1
ATOM 1156 N N . ARG A 1 158 ? -4.012 -4.013 7.412 1.00 73.88 158 ARG A N 1
ATOM 1157 C CA . ARG A 1 158 ? -4.312 -5.241 8.160 1.00 73.88 158 ARG A CA 1
ATOM 1158 C C . ARG A 1 158 ? -5.809 -5.430 8.384 1.00 73.88 158 ARG A C 1
ATOM 1160 O O . ARG A 1 158 ? -6.199 -6.142 9.308 1.00 73.88 158 ARG A O 1
ATOM 1167 N N . SER A 1 159 ? -6.652 -4.853 7.529 1.00 69.75 159 SER A N 1
ATOM 1168 C CA . SER A 1 159 ? -8.118 -4.862 7.648 1.00 69.75 159 SER A CA 1
ATOM 1169 C C . SER A 1 159 ? -8.699 -6.276 7.746 1.00 69.75 159 SER A C 1
ATOM 1171 O O . SER A 1 159 ? -9.612 -6.509 8.523 1.00 69.75 159 SER A O 1
ATOM 1173 N N . ALA A 1 160 ? -8.135 -7.250 7.022 1.00 63.22 160 ALA A N 1
ATOM 1174 C CA . ALA A 1 160 ? -8.596 -8.643 7.079 1.00 63.22 160 ALA A CA 1
ATOM 1175 C C . ALA A 1 160 ? -8.205 -9.369 8.382 1.00 63.22 160 ALA A C 1
ATOM 1177 O O . ALA A 1 160 ? -8.870 -10.314 8.790 1.00 63.22 160 ALA A O 1
ATOM 1178 N N . HIS A 1 161 ? -7.127 -8.931 9.039 1.00 62.84 161 HIS A N 1
ATOM 1179 C CA . HIS A 1 161 ? -6.651 -9.515 10.297 1.00 62.84 161 HIS A CA 1
ATOM 1180 C C . HIS A 1 161 ? -7.191 -8.774 11.524 1.00 62.84 161 HIS A C 1
ATOM 1182 O O . HIS A 1 161 ? -7.048 -9.265 12.643 1.00 62.84 161 HIS A O 1
ATOM 1188 N N . SER A 1 162 ? -7.782 -7.593 11.331 1.00 66.94 162 SER A N 1
ATOM 1189 C CA . SER A 1 162 ? -8.200 -6.721 12.423 1.00 66.94 162 SER A CA 1
ATOM 1190 C C . SER A 1 162 ? -9.309 -7.353 13.257 1.00 66.94 162 SER A C 1
ATOM 1192 O O . SER A 1 162 ? -9.208 -7.368 14.480 1.00 66.94 162 SER A O 1
ATOM 1194 N N . TRP A 1 163 ? -10.302 -7.949 12.592 1.00 64.94 163 TRP A N 1
ATOM 1195 C CA . TRP A 1 163 ? -11.441 -8.612 13.221 1.00 64.94 163 TRP A CA 1
ATOM 1196 C C . TRP A 1 163 ? -10.997 -9.748 14.141 1.00 64.94 163 TRP A C 1
ATOM 1198 O O . TRP A 1 163 ? -11.267 -9.718 15.337 1.00 64.94 163 TRP A O 1
ATOM 1208 N N . THR A 1 164 ? -10.216 -10.690 13.611 1.00 71.94 164 THR A N 1
ATOM 1209 C CA . THR A 1 164 ? -9.750 -11.859 14.365 1.00 71.94 164 THR A CA 1
ATOM 1210 C C . THR A 1 164 ? -8.884 -11.469 15.561 1.00 71.94 164 THR A C 1
ATOM 1212 O O . THR A 1 164 ? -8.989 -12.074 16.624 1.00 71.94 164 THR A O 1
ATOM 1215 N N . VAL A 1 165 ? -8.016 -10.463 15.410 1.00 69.88 165 VAL A N 1
ATOM 1216 C CA . VAL A 1 165 ? -7.156 -10.002 16.511 1.00 69.88 165 VAL A CA 1
ATOM 1217 C C . VAL A 1 165 ? -7.983 -9.317 17.598 1.00 69.88 165 VAL A C 1
ATOM 1219 O O . VAL A 1 165 ? -7.726 -9.546 18.779 1.00 69.88 165 VAL A O 1
ATOM 1222 N N . LEU A 1 166 ? -8.977 -8.511 17.220 1.00 70.44 166 LEU A N 1
ATOM 1223 C CA . LEU A 1 166 ? -9.856 -7.842 18.176 1.00 70.44 166 LEU A CA 1
ATOM 1224 C C . LEU A 1 166 ? -10.754 -8.847 18.905 1.00 70.44 166 LEU A C 1
ATOM 1226 O O . LEU A 1 166 ? -10.814 -8.797 20.130 1.00 70.44 166 LEU A O 1
ATOM 1230 N N . GLU A 1 167 ? -11.328 -9.826 18.200 1.00 72.50 167 GLU A N 1
ATOM 1231 C CA . GLU A 1 167 ? -12.088 -10.920 18.821 1.00 72.50 167 GLU A CA 1
ATOM 1232 C C . GLU A 1 167 ? -11.241 -11.732 19.811 1.00 72.50 167 GLU A C 1
ATOM 1234 O O . GLU A 1 167 ? -11.691 -12.054 20.910 1.00 72.50 167 GLU A O 1
ATOM 1239 N N . GLN A 1 168 ? -9.994 -12.057 19.450 1.00 73.31 168 GLN A N 1
ATOM 1240 C CA . GLN A 1 168 ? -9.103 -12.828 20.322 1.00 73.31 168 GLN A CA 1
ATOM 1241 C C . GLN A 1 168 ? -8.671 -12.057 21.570 1.00 73.31 168 GLN A C 1
ATOM 1243 O O . GLN A 1 168 ? -8.495 -12.664 22.626 1.00 73.31 168 GLN A O 1
ATOM 1248 N N . GLN A 1 169 ? -8.447 -10.747 21.454 1.00 69.94 169 GLN A N 1
ATOM 1249 C CA . GLN A 1 169 ? -7.959 -9.938 22.572 1.00 69.94 169 GLN A CA 1
ATOM 1250 C C . GLN A 1 169 ? -9.073 -9.461 23.500 1.00 69.94 169 GLN A C 1
ATOM 1252 O O . GLN A 1 169 ? -8.808 -9.247 24.682 1.00 69.94 169 GLN A O 1
ATOM 1257 N N . LEU A 1 170 ? -10.283 -9.269 22.972 1.00 69.38 170 LEU A N 1
ATOM 1258 C CA . LEU A 1 170 ? -11.340 -8.536 23.665 1.00 69.38 170 LEU A CA 1
ATOM 1259 C C . LEU A 1 170 ? -12.650 -9.332 23.807 1.00 69.38 170 LEU A C 1
ATOM 1261 O O . LEU A 1 170 ? -13.519 -8.925 24.572 1.00 69.38 170 LEU A O 1
ATOM 1265 N N . GLY A 1 171 ? -12.769 -10.500 23.165 1.00 74.44 171 GLY A N 1
ATOM 1266 C CA . GLY A 1 171 ? -13.983 -11.323 23.166 1.00 74.44 171 GLY A CA 1
ATOM 1267 C C . GLY A 1 171 ? -14.891 -11.038 21.967 1.00 74.44 171 GLY A C 1
ATOM 1268 O O . GLY A 1 171 ? -14.524 -10.280 21.074 1.00 74.44 171 GLY A O 1
ATOM 1269 N N . GLN A 1 172 ? -16.071 -11.672 21.912 1.00 71.75 172 GLN A N 1
ATOM 1270 C CA . GLN A 1 172 ? -17.029 -11.388 20.838 1.00 71.75 172 GLN A CA 1
ATOM 1271 C C . GLN A 1 172 ? -17.630 -9.987 21.029 1.00 71.75 172 GLN A C 1
ATOM 1273 O O . GLN A 1 172 ? -18.304 -9.777 22.040 1.00 71.75 172 GLN A O 1
ATOM 1278 N N . PRO A 1 173 ? -17.418 -9.051 20.085 1.00 66.69 173 PRO A N 1
ATOM 1279 C CA . PRO A 1 173 ? -18.075 -7.752 20.125 1.00 66.69 173 PRO A CA 1
ATOM 1280 C C . PRO A 1 173 ? -19.590 -7.920 19.959 1.00 66.69 173 PRO A C 1
ATOM 1282 O O . PRO A 1 173 ? -20.057 -8.834 19.272 1.00 66.69 173 PRO A O 1
ATOM 1285 N N . ASP A 1 174 ? -20.366 -7.029 20.571 1.00 79.31 174 ASP A N 1
ATOM 1286 C CA . ASP A 1 174 ? -21.806 -6.975 20.331 1.00 79.31 174 ASP A CA 1
ATOM 1287 C C . ASP A 1 174 ? -22.138 -6.419 18.927 1.00 79.31 174 ASP A C 1
ATOM 1289 O O . ASP A 1 174 ? -21.263 -6.043 18.139 1.00 79.31 174 ASP A O 1
ATOM 1293 N N . ALA A 1 175 ? -23.429 -6.401 18.583 1.00 75.44 175 ALA A N 1
ATOM 1294 C CA . ALA A 1 175 ? -23.885 -5.976 17.261 1.00 75.44 175 ALA A CA 1
ATOM 1295 C C . ALA A 1 175 ? -23.566 -4.499 16.952 1.00 75.44 175 ALA A C 1
ATOM 1297 O O . ALA A 1 175 ? -23.282 -4.166 15.798 1.00 75.44 175 ALA A O 1
ATOM 1298 N N . ASP A 1 176 ? -23.578 -3.632 17.966 1.00 73.44 176 ASP A N 1
ATOM 1299 C CA . ASP A 1 176 ? -23.328 -2.198 17.805 1.00 73.44 176 ASP A CA 1
ATOM 1300 C C . ASP A 1 176 ? -21.829 -1.931 17.599 1.00 73.44 176 ASP A C 1
ATOM 1302 O O . ASP A 1 176 ? -21.438 -1.131 16.742 1.00 73.44 176 ASP A O 1
ATOM 1306 N N . MET A 1 177 ? -20.971 -2.667 18.308 1.00 72.81 177 MET A N 1
ATOM 1307 C CA . MET A 1 177 ? -19.526 -2.674 18.088 1.00 72.81 177 MET A CA 1
ATOM 1308 C C . MET A 1 177 ? -19.163 -3.191 16.697 1.00 72.81 177 MET A C 1
ATOM 1310 O O . MET A 1 177 ? -18.361 -2.564 16.003 1.00 72.81 177 MET A O 1
ATOM 1314 N N . ALA A 1 178 ? -19.771 -4.298 16.262 1.00 72.94 178 ALA A N 1
ATOM 1315 C CA . ALA A 1 178 ? -19.527 -4.860 14.937 1.00 72.94 178 ALA A CA 1
ATOM 1316 C C . ALA A 1 178 ? -19.864 -3.850 13.826 1.00 72.94 178 ALA A C 1
ATOM 1318 O O . ALA A 1 178 ? -19.080 -3.671 12.891 1.00 72.94 178 ALA A O 1
ATOM 1319 N N . LEU A 1 179 ? -20.986 -3.134 13.958 1.00 75.69 179 LEU A N 1
ATOM 1320 C CA . LEU A 1 179 ? -21.382 -2.092 13.012 1.00 75.69 179 LEU A CA 1
ATOM 1321 C C . LEU A 1 179 ? -20.387 -0.923 12.995 1.00 75.69 179 LEU A C 1
ATOM 1323 O O . LEU A 1 179 ? -19.920 -0.531 11.925 1.00 75.69 179 LEU A O 1
ATOM 1327 N N . ALA A 1 180 ? -20.001 -0.410 14.166 1.00 69.44 180 ALA A N 1
ATOM 1328 C CA . ALA A 1 180 ? -19.032 0.681 14.272 1.00 69.44 180 ALA A CA 1
ATOM 1329 C C . ALA A 1 180 ? -17.652 0.314 13.696 1.00 69.44 180 ALA A C 1
ATOM 1331 O O . ALA A 1 180 ? -16.935 1.179 13.187 1.00 69.44 180 ALA A O 1
ATOM 1332 N N . MET A 1 181 ? -17.272 -0.963 13.767 1.00 69.94 181 MET A N 1
ATOM 1333 C CA . MET A 1 181 ? -16.039 -1.477 13.176 1.00 69.94 181 MET A CA 1
ATOM 1334 C C . MET A 1 181 ? -16.122 -1.565 11.651 1.00 69.94 181 MET A C 1
ATOM 1336 O O . MET A 1 181 ? -15.174 -1.155 10.985 1.00 69.94 181 MET A O 1
ATOM 1340 N N . ILE A 1 182 ? -17.250 -2.020 11.092 1.00 74.19 182 ILE A N 1
ATOM 1341 C CA . ILE A 1 182 ? -17.477 -2.034 9.637 1.00 74.19 182 ILE A CA 1
ATOM 1342 C C . ILE A 1 182 ? -17.377 -0.610 9.078 1.00 74.19 182 ILE A C 1
ATOM 1344 O O . ILE A 1 182 ? -16.619 -0.375 8.137 1.00 74.19 182 ILE A O 1
ATOM 1348 N N . GLU A 1 183 ? -18.055 0.352 9.708 1.00 75.81 183 GLU A N 1
ATOM 1349 C CA . GLU A 1 183 ? -18.019 1.767 9.314 1.00 75.81 183 GLU A CA 1
ATOM 1350 C C . GLU A 1 183 ? -16.622 2.398 9.414 1.00 75.81 183 GLU A C 1
ATOM 1352 O O . GLU A 1 183 ? -16.332 3.363 8.714 1.00 75.81 183 GLU A O 1
ATOM 1357 N N . ALA A 1 184 ? -15.750 1.889 10.287 1.00 67.25 184 ALA A N 1
ATOM 1358 C CA . ALA A 1 184 ? -14.379 2.382 10.424 1.00 67.25 184 ALA A CA 1
ATOM 1359 C C . ALA A 1 184 ? -13.427 1.853 9.343 1.00 67.25 184 ALA A C 1
ATOM 1361 O O . ALA A 1 184 ? -12.337 2.400 9.176 1.00 67.25 184 ALA A O 1
ATOM 1362 N N . THR A 1 185 ? -13.810 0.765 8.672 1.00 67.06 185 THR A N 1
ATOM 1363 C CA . THR A 1 185 ? -13.001 0.080 7.651 1.00 67.06 185 THR A CA 1
ATOM 1364 C C . THR A 1 185 ? -13.475 0.327 6.217 1.00 67.06 185 THR A C 1
ATOM 1366 O O . THR A 1 185 ? -12.768 -0.071 5.291 1.00 67.06 185 THR A O 1
ATOM 1369 N N . ALA A 1 186 ? -14.651 0.941 6.048 1.00 59.81 186 ALA A N 1
ATOM 1370 C CA . ALA A 1 186 ? -15.254 1.309 4.765 1.00 59.81 186 ALA A CA 1
ATOM 1371 C C . ALA A 1 186 ? -14.775 2.686 4.284 1.00 59.81 186 ALA A C 1
ATOM 1373 O O . ALA A 1 186 ? -14.584 2.830 3.055 1.00 59.81 186 ALA A O 1
#

Mean predicted aligned error: 9.8 Å

Solvent-accessible surface area (backbone atoms only — not comparable to full-atom values): 10265 Å² total; per-residue (Å²): 134,87,81,78,82,76,72,84,74,80,74,72,88,85,82,80,84,80,86,87,82,90,61,68,81,72,56,40,54,54,52,48,54,51,51,51,47,52,50,51,21,50,53,30,40,77,70,68,39,23,72,61,14,29,52,42,37,46,51,46,66,76,59,59,52,90,85,58,50,74,65,56,52,45,54,42,42,51,53,28,22,52,24,27,46,75,52,31,38,51,71,61,17,50,56,44,41,60,70,33,76,82,44,59,69,73,57,34,52,54,39,50,51,54,52,50,51,51,52,52,44,53,51,51,20,52,52,29,34,54,52,10,52,55,39,33,72,77,35,79,82,35,52,68,14,50,25,26,37,34,33,17,28,36,59,52,44,35,54,87,54,38,58,62,52,48,37,73,76,73,40,87,71,54,75,68,42,50,50,45,33,52,67,40,65,111

pLDDT: mean 80.37, std 20.22, range [29.17, 97.75]

Foldseek 3Di:
DDDDPPPVPVPDDDDDDDDDDDDDDPLVVLVVVLVVLLVVLVVCVVVLVLVVSLVSLVVCLVPPRPPDDPQNNLVSLLSNLVSCQSLLVLVVSLVSLVVCPPPPPVSVVSSVVSNVVSVVLLVQLVVLQVVLVVQCVVPVLDLSSLLSQLLSCLSNSNNVVSQVVCCVVRNDHDPSSVVSSVVSND

Nearest PDB structures (foldseek):
  5l0y-assembly2_B  TM=4.350E-01  e=2.330E-01  Thermochaetoides thermophila DSM 1495
  8glv-assembly1_Lf  TM=4.871E-01  e=4.316E-01  Chlamydomonas reinhardtii
  7qds-assembly1_B  TM=4.683E-01  e=5.736E-01  Homo sapiens
  4d18-assembly2_J  TM=5.130E-01  e=7.271E-01  Homo sapiens
  6yj6-assembly1_A  TM=4.016E-01  e=1.553E+00  Saccharomyces cerevisiae

Secondary structure (DSSP, 8-state):
----------------PPPP----HHHHHHHHHHHHHHHHHHHHHHTT-HHHHHHHHHHHHHS--TT--HHHHHHHHHHHHHHHHHTT-HHHHHHHHHGGGGS-HHHHHHHHHHHHHHHHHHHHHHHHHHHHHHHHHH-TT-HHHHHHHHHHHHHTT-HHHHHHHHHHHH----HHHHHHHHHHH-

Sequence (186 aa):
MASSNAGLTYALPWLLALPGAVFGGDVVATGLAASDTLRLADELSASGRHGQAAAHYQALLDDPPTLWDGWMQAQVRLRLASSQLAQGEFATARGTLQSLQQAPAELQDAARALHSQIGEIESEAAQAQSVGLASLRADPDSVWGYRNLARALALQGRSAHSWTVLEQQLGQPDADMALAMIEATA

Radius of gyration: 20.68 Å; Cα contacts (8 Å, |Δi|>4): 176; chains: 1; bounding box: 47×29×67 Å